Protein AF-A0AA97HDQ8-F1 (afdb_monomer)

Mean predicted aligned error: 8.79 Å

pLDDT: mean 84.75, std 16.37, range [32.62, 97.31]

Structure (mmCIF, N/CA/C/O backbone):
data_AF-A0AA97HDQ8-F1
#
_entry.id   AF-A0AA97HDQ8-F1
#
loop_
_atom_site.group_PDB
_atom_site.id
_atom_site.type_symbol
_atom_site.label_atom_id
_atom_site.label_alt_id
_atom_site.label_comp_id
_atom_site.label_asym_id
_atom_site.label_entity_id
_atom_site.label_seq_id
_atom_site.pdbx_PDB_ins_code
_atom_site.Cartn_x
_atom_site.Cartn_y
_atom_site.Cartn_z
_atom_site.occupancy
_atom_site.B_iso_or_equiv
_atom_site.auth_seq_id
_atom_site.auth_comp_id
_atom_site.auth_asym_id
_atom_site.auth_atom_id
_atom_site.pdbx_PDB_model_num
ATOM 1 N N . MET A 1 1 ? 16.352 -29.884 -67.568 1.00 36.75 1 MET A N 1
ATOM 2 C CA . MET A 1 1 ? 17.242 -30.336 -66.474 1.00 36.75 1 MET A CA 1
ATOM 3 C C . MET A 1 1 ? 17.558 -29.145 -65.574 1.00 36.75 1 MET A C 1
ATOM 5 O O . MET A 1 1 ? 17.982 -28.142 -66.119 1.00 36.75 1 MET A O 1
ATOM 9 N N . LYS A 1 2 ? 17.333 -29.302 -64.253 1.00 39.59 2 LYS A N 1
ATOM 10 C CA . LYS A 1 2 ? 17.830 -28.516 -63.085 1.00 39.59 2 LYS A CA 1
ATOM 11 C C . LYS A 1 2 ? 17.504 -26.999 -63.065 1.00 39.59 2 LYS A C 1
ATOM 13 O O . LYS A 1 2 ? 18.091 -26.245 -63.820 1.00 39.59 2 LYS A O 1
ATOM 18 N N . ARG A 1 3 ? 16.467 -26.519 -62.344 1.00 45.16 3 ARG A N 1
ATOM 19 C CA . ARG A 1 3 ? 16.382 -26.202 -60.879 1.00 45.16 3 ARG A CA 1
ATOM 20 C C . ARG A 1 3 ? 17.594 -25.383 -60.401 1.00 45.16 3 ARG A C 1
ATOM 22 O O . ARG A 1 3 ? 18.706 -25.866 -60.555 1.00 45.16 3 ARG A O 1
ATOM 29 N N . ILE A 1 4 ? 17.435 -24.158 -59.882 1.00 53.00 4 ILE A N 1
ATOM 30 C CA . ILE A 1 4 ? 17.178 -23.796 -58.461 1.00 53.00 4 ILE A CA 1
ATOM 31 C C . ILE A 1 4 ? 16.716 -22.311 -58.458 1.00 53.00 4 ILE A C 1
ATOM 33 O O . ILE A 1 4 ? 17.457 -21.455 -58.918 1.00 53.00 4 ILE A O 1
ATOM 37 N N . PHE A 1 5 ? 15.448 -21.954 -58.220 1.00 47.56 5 PHE A N 1
ATOM 38 C CA . PHE A 1 5 ? 14.826 -21.680 -56.910 1.00 47.56 5 PHE A CA 1
ATOM 39 C C . PHE A 1 5 ? 15.722 -20.907 -55.921 1.00 47.56 5 PHE A C 1
ATOM 41 O O . PHE A 1 5 ? 16.203 -21.461 -54.941 1.00 47.56 5 PHE A O 1
ATOM 48 N N . VAL A 1 6 ? 15.916 -19.607 -56.163 1.00 49.62 6 VAL A N 1
ATOM 49 C CA . VAL A 1 6 ? 16.290 -18.657 -55.104 1.00 49.62 6 VAL A CA 1
ATOM 50 C C . VAL A 1 6 ? 15.018 -17.915 -54.708 1.00 49.62 6 VAL A C 1
ATOM 52 O O . VAL A 1 6 ? 14.785 -16.768 -55.075 1.00 49.62 6 VAL A O 1
ATOM 55 N N . THR A 1 7 ? 14.138 -18.617 -53.992 1.00 51.25 7 THR A N 1
ATOM 56 C CA . THR A 1 7 ? 13.221 -17.958 -53.065 1.00 51.25 7 THR A CA 1
ATOM 57 C C . THR A 1 7 ? 14.116 -17.212 -52.091 1.00 51.25 7 THR A C 1
ATOM 59 O O . THR A 1 7 ? 14.855 -17.835 -51.328 1.00 51.25 7 THR A O 1
ATOM 62 N N . PHE A 1 8 ? 14.077 -15.883 -52.135 1.00 49.25 8 PHE A N 1
ATOM 63 C CA . PHE A 1 8 ? 14.528 -15.050 -51.033 1.00 49.25 8 PHE A CA 1
ATOM 64 C C . PHE A 1 8 ? 13.645 -15.423 -49.837 1.00 49.25 8 PHE A C 1
ATOM 66 O O . PHE A 1 8 ? 12.576 -14.862 -49.613 1.00 49.25 8 PHE A O 1
ATOM 73 N N . ILE A 1 9 ? 14.071 -16.450 -49.101 1.00 50.56 9 ILE A N 1
ATOM 74 C CA . ILE A 1 9 ? 13.677 -16.698 -47.725 1.00 50.56 9 ILE A CA 1
ATOM 75 C C . ILE A 1 9 ? 14.307 -15.536 -46.958 1.00 50.56 9 ILE A C 1
ATOM 77 O O . ILE A 1 9 ? 15.346 -15.657 -46.318 1.00 50.56 9 ILE A O 1
ATOM 81 N N . GLY A 1 10 ? 13.679 -14.366 -47.075 1.00 41.19 10 GLY A N 1
ATOM 82 C CA . GLY A 1 10 ? 13.667 -13.385 -46.013 1.00 41.19 10 GLY A CA 1
ATOM 83 C C . GLY A 1 10 ? 12.909 -14.045 -44.878 1.00 41.19 10 GLY A C 1
ATOM 84 O O . GLY A 1 10 ? 11.715 -13.823 -44.705 1.00 41.19 10 GLY A O 1
ATOM 85 N N . MET A 1 11 ? 13.598 -14.945 -44.172 1.00 42.56 11 MET A N 1
ATOM 86 C CA . MET A 1 11 ? 13.248 -15.311 -42.818 1.00 42.56 11 MET A CA 1
ATOM 87 C C . MET A 1 11 ? 13.023 -13.981 -42.118 1.00 42.56 11 MET A C 1
ATOM 89 O O . MET A 1 11 ? 13.961 -13.219 -41.885 1.00 42.56 11 MET A O 1
ATOM 93 N N . LEU A 1 12 ? 11.753 -13.702 -41.847 1.00 44.50 12 LEU A N 1
ATOM 94 C CA . LEU A 1 12 ? 11.313 -12.905 -40.725 1.00 44.50 12 LEU A CA 1
ATOM 95 C C . LEU A 1 12 ? 11.978 -13.528 -39.495 1.00 44.50 12 LEU A C 1
ATOM 97 O O . LEU A 1 12 ? 11.383 -14.311 -38.761 1.00 44.50 12 LEU A O 1
ATOM 101 N N . LEU A 1 13 ? 13.257 -13.215 -39.295 1.00 44.19 13 LEU A N 1
ATOM 102 C CA . LEU A 1 13 ? 13.854 -13.152 -37.985 1.00 44.19 13 LEU A CA 1
ATOM 103 C C . LEU A 1 13 ? 13.080 -12.024 -37.314 1.00 44.19 13 LEU A C 1
ATOM 105 O O . LEU A 1 13 ? 13.507 -10.873 -37.296 1.00 44.19 13 LEU A O 1
ATOM 109 N N . SER A 1 14 ? 11.884 -12.352 -36.822 1.00 42.69 14 SER A N 1
ATOM 110 C CA . SER A 1 14 ? 11.319 -11.664 -35.682 1.00 42.69 14 SER A CA 1
ATOM 111 C C . SER A 1 14 ? 12.396 -11.780 -34.623 1.00 42.69 14 SER A C 1
ATOM 113 O O . SER A 1 14 ? 12.519 -12.806 -33.953 1.00 42.69 14 SER A O 1
ATOM 115 N N . VAL A 1 15 ? 13.252 -10.761 -34.553 1.00 47.00 15 VAL A N 1
ATOM 116 C CA . VAL A 1 15 ? 14.083 -10.510 -33.394 1.00 47.00 15 VAL A CA 1
ATOM 117 C C . VAL A 1 15 ? 13.061 -10.435 -32.278 1.00 47.00 15 VAL A C 1
ATOM 119 O O . VAL A 1 15 ? 12.308 -9.467 -32.188 1.00 47.00 15 VAL A O 1
ATOM 122 N N . LYS A 1 16 ? 12.921 -11.527 -31.523 1.00 51.59 16 LYS A N 1
ATOM 123 C CA . LYS A 1 16 ? 12.187 -11.514 -30.270 1.00 51.59 16 LYS A CA 1
ATOM 124 C C . LYS A 1 16 ? 12.989 -10.561 -29.410 1.00 51.59 16 LYS A C 1
ATOM 126 O O . LYS A 1 16 ? 13.997 -10.949 -28.828 1.00 51.59 16 LYS A O 1
ATOM 131 N N . VAL A 1 17 ? 12.626 -9.286 -29.468 1.00 55.75 17 VAL A N 1
ATOM 132 C CA . VAL A 1 17 ? 13.125 -8.300 -28.534 1.00 55.75 17 VAL A CA 1
ATOM 133 C C . VAL A 1 17 ? 12.645 -8.826 -27.193 1.00 55.75 17 VAL A C 1
ATOM 135 O O . VAL A 1 17 ? 11.448 -8.926 -26.957 1.00 55.75 17 VAL A O 1
ATOM 138 N N . LEU A 1 18 ? 13.583 -9.348 -26.409 1.00 69.25 18 LEU A N 1
ATOM 139 C CA . LEU A 1 18 ? 13.283 -9.859 -25.087 1.00 69.25 18 LEU A CA 1
ATOM 140 C C . LEU A 1 18 ? 12.862 -8.658 -24.245 1.00 69.25 18 LEU A C 1
ATOM 142 O O . LEU A 1 18 ? 13.599 -7.673 -24.176 1.00 69.25 18 LEU A O 1
ATOM 146 N N . ALA A 1 19 ? 11.661 -8.743 -23.682 1.00 82.31 19 ALA A N 1
ATOM 147 C CA . ALA A 1 19 ? 11.215 -7.853 -22.627 1.00 82.31 19 ALA A CA 1
ATOM 148 C C . ALA A 1 19 ? 12.259 -7.841 -21.505 1.00 82.31 19 ALA A C 1
ATOM 150 O O . ALA A 1 19 ? 12.796 -8.890 -21.140 1.00 82.31 19 ALA A O 1
ATOM 151 N N . SER A 1 20 ? 12.550 -6.670 -20.960 1.00 90.38 20 SER A N 1
ATOM 152 C CA . SER A 1 20 ? 13.391 -6.535 -19.774 1.00 90.38 20 SER A CA 1
ATOM 153 C C . SER A 1 20 ? 12.528 -6.560 -18.516 1.00 90.38 20 SER A C 1
ATOM 155 O O . SER A 1 20 ? 11.385 -6.100 -18.528 1.00 90.38 20 SER A O 1
ATOM 157 N N . VAL A 1 21 ? 13.075 -7.075 -17.414 1.00 94.50 21 VAL A N 1
ATOM 158 C CA . VAL A 1 21 ? 12.431 -7.002 -16.097 1.00 94.50 21 VAL A CA 1
ATOM 159 C C . VAL A 1 21 ? 13.254 -6.072 -15.212 1.00 94.50 21 VAL A C 1
ATOM 161 O O . VAL A 1 21 ? 14.385 -6.388 -14.855 1.00 94.50 21 VAL A O 1
ATOM 164 N N . TYR A 1 22 ? 12.692 -4.928 -14.838 1.00 95.12 22 TYR A N 1
ATOM 165 C CA . TYR A 1 22 ? 13.337 -3.946 -13.969 1.00 95.12 22 TYR A CA 1
ATOM 166 C C . TYR A 1 22 ? 12.751 -4.037 -12.563 1.00 95.12 22 TYR A C 1
ATOM 168 O O . TYR A 1 22 ? 11.551 -3.850 -12.385 1.00 95.12 22 TYR A O 1
ATOM 176 N N . VAL A 1 23 ? 13.584 -4.294 -11.556 1.00 96.31 23 VAL A N 1
ATOM 177 C CA . VAL A 1 23 ? 13.197 -4.257 -10.140 1.00 96.31 23 VAL A CA 1
ATOM 178 C C . VAL A 1 23 ?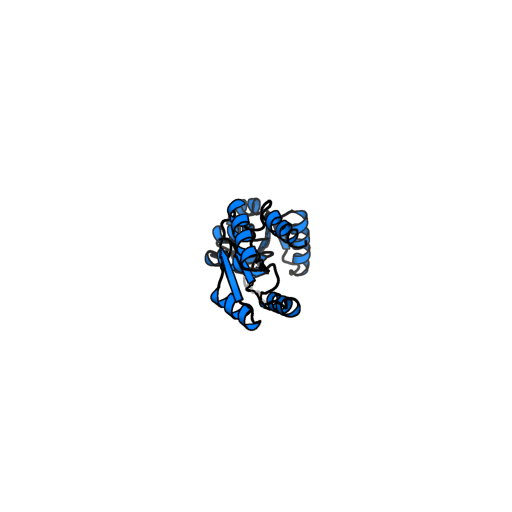 13.557 -2.886 -9.575 1.00 96.31 23 VAL A C 1
ATOM 180 O O . VAL A 1 23 ? 14.702 -2.625 -9.212 1.00 96.31 23 VAL A O 1
ATOM 183 N N . ILE A 1 24 ? 12.575 -1.991 -9.542 1.00 96.06 24 ILE A N 1
ATOM 184 C CA . ILE A 1 24 ? 12.730 -0.568 -9.238 1.00 96.06 24 ILE A CA 1
ATOM 185 C C . ILE A 1 24 ? 12.530 -0.330 -7.747 1.00 96.06 24 ILE A C 1
ATOM 187 O O . ILE A 1 24 ? 11.493 -0.695 -7.185 1.00 96.06 24 ILE A O 1
ATOM 191 N N . HIS A 1 25 ? 13.512 0.293 -7.102 1.00 94.19 25 HIS A N 1
ATOM 192 C CA . HIS A 1 25 ? 13.488 0.479 -5.657 1.00 94.19 25 HIS A CA 1
ATOM 193 C C . HIS A 1 25 ? 14.217 1.733 -5.175 1.00 94.19 25 HIS A C 1
ATOM 195 O O . HIS A 1 25 ? 15.207 2.178 -5.757 1.00 94.19 25 HIS A O 1
ATOM 201 N N . ASP A 1 26 ? 13.813 2.185 -3.988 1.00 89.06 26 ASP A N 1
ATOM 202 C CA . ASP A 1 26 ? 14.581 3.113 -3.147 1.00 89.06 26 ASP A CA 1
ATOM 203 C C . ASP A 1 26 ? 15.054 2.468 -1.825 1.00 89.06 26 ASP A C 1
ATOM 205 O O . ASP A 1 26 ? 15.755 3.087 -1.024 1.00 89.06 26 ASP A O 1
ATOM 209 N N . ALA A 1 27 ? 14.748 1.180 -1.623 1.00 85.31 27 ALA A N 1
ATOM 210 C CA . ALA A 1 27 ? 15.130 0.389 -0.450 1.00 85.31 27 ALA A CA 1
ATOM 211 C C . ALA A 1 27 ? 16.631 0.028 -0.399 1.00 85.31 27 ALA A C 1
ATOM 213 O O . ALA A 1 27 ? 17.401 0.329 -1.312 1.00 85.31 27 ALA A O 1
ATOM 214 N N . GLU A 1 28 ? 17.073 -0.632 0.674 1.00 86.81 28 GLU A N 1
ATOM 215 C CA . GLU A 1 28 ? 18.460 -1.085 0.823 1.00 86.81 28 GLU A CA 1
ATOM 216 C C . GLU A 1 28 ? 18.872 -2.058 -0.297 1.00 86.81 28 GLU A C 1
ATOM 218 O O . GLU A 1 28 ? 18.160 -3.009 -0.615 1.00 86.81 28 GLU A O 1
ATOM 223 N N . GLU A 1 29 ? 20.048 -1.822 -0.885 1.00 87.19 29 GLU A N 1
ATOM 224 C CA . GLU A 1 29 ? 20.545 -2.549 -2.061 1.00 87.19 29 GLU A CA 1
ATOM 225 C C . GLU A 1 29 ? 20.646 -4.062 -1.826 1.00 87.19 29 GLU A C 1
ATOM 227 O O . GLU A 1 29 ? 20.274 -4.867 -2.677 1.00 87.19 29 GLU A O 1
ATOM 232 N N . SER A 1 30 ? 21.133 -4.448 -0.646 1.00 88.88 30 SER A N 1
ATOM 233 C CA . SER A 1 30 ? 21.317 -5.840 -0.229 1.00 88.88 30 SER A CA 1
ATOM 234 C C . SER A 1 30 ? 19.999 -6.627 -0.269 1.00 88.88 30 SER A C 1
ATOM 236 O O . SER A 1 30 ? 19.940 -7.732 -0.813 1.00 88.88 30 SER A O 1
ATOM 238 N N . SER A 1 31 ? 18.929 -6.025 0.252 1.00 87.50 31 SER A N 1
ATOM 239 C CA . SER A 1 31 ? 17.595 -6.620 0.331 1.00 87.50 31 SER A CA 1
ATOM 240 C C . SER A 1 31 ? 16.991 -6.807 -1.056 1.00 87.50 31 SER A C 1
ATOM 242 O O . SER A 1 31 ? 16.474 -7.879 -1.374 1.00 87.50 31 SER A O 1
ATOM 244 N N . VAL A 1 32 ? 17.111 -5.793 -1.916 1.00 91.38 32 VAL A N 1
ATOM 245 C CA . VAL A 1 32 ? 16.528 -5.846 -3.262 1.00 91.38 32 VAL A CA 1
ATOM 246 C C . VAL A 1 32 ? 17.298 -6.790 -4.177 1.00 91.38 32 VAL A C 1
ATOM 248 O O . VAL A 1 32 ? 16.679 -7.506 -4.960 1.00 91.38 32 VAL A O 1
ATOM 251 N N . ARG A 1 33 ? 18.622 -6.896 -4.040 1.00 91.50 33 ARG A N 1
ATOM 252 C CA . ARG A 1 33 ? 19.407 -7.909 -4.765 1.00 91.50 33 ARG A CA 1
ATOM 253 C C . ARG A 1 33 ? 19.002 -9.330 -4.396 1.00 91.50 33 ARG A C 1
ATOM 255 O O . ARG A 1 33 ? 18.845 -10.155 -5.289 1.00 91.50 33 ARG A O 1
ATOM 262 N N . SER A 1 34 ? 18.796 -9.606 -3.108 1.00 91.44 34 SER A N 1
ATOM 263 C CA . SER A 1 34 ? 18.315 -10.915 -2.646 1.00 91.44 34 SER A CA 1
ATOM 264 C C . SER A 1 34 ? 16.937 -11.243 -3.228 1.00 91.44 34 SER A C 1
ATOM 266 O O . SER A 1 34 ? 16.742 -12.313 -3.804 1.00 91.44 34 SER A O 1
ATOM 268 N N . LEU A 1 35 ? 16.004 -10.289 -3.168 1.00 90.88 35 LEU A N 1
ATOM 269 C CA . LEU A 1 35 ? 14.682 -10.425 -3.780 1.00 90.88 35 LEU A CA 1
ATOM 270 C C . LEU A 1 35 ? 14.775 -10.669 -5.291 1.00 90.88 35 LEU A C 1
ATOM 272 O O . LEU A 1 35 ? 14.129 -11.571 -5.811 1.00 90.88 35 LEU A O 1
ATOM 276 N N . THR A 1 36 ? 15.594 -9.889 -5.992 1.00 93.44 36 THR A N 1
ATOM 277 C CA . THR A 1 36 ? 15.763 -9.993 -7.447 1.00 93.44 36 THR A CA 1
ATOM 278 C C . THR A 1 36 ? 16.358 -11.341 -7.841 1.00 93.44 36 THR A C 1
ATOM 280 O O . THR A 1 36 ? 15.929 -11.946 -8.823 1.00 93.44 36 THR A O 1
ATOM 283 N N . PHE A 1 37 ? 17.297 -11.858 -7.046 1.00 92.25 37 PHE A N 1
ATOM 284 C CA . PHE A 1 37 ? 17.850 -13.196 -7.228 1.00 92.25 37 PHE A CA 1
ATOM 285 C C . PHE A 1 37 ? 16.770 -14.276 -7.080 1.00 92.25 37 PHE A C 1
ATOM 287 O O . PHE A 1 37 ? 16.659 -15.153 -7.934 1.00 92.25 37 PHE A O 1
ATOM 294 N N . GLN A 1 38 ? 15.930 -14.185 -6.044 1.00 92.25 38 GLN A N 1
ATOM 295 C CA . GLN A 1 38 ? 14.818 -15.121 -5.850 1.00 92.25 38 GLN A CA 1
ATOM 296 C C . GLN A 1 38 ? 13.785 -15.026 -6.976 1.00 92.25 38 GLN A C 1
ATOM 298 O O . GLN A 1 38 ? 13.357 -16.052 -7.493 1.00 92.25 38 GLN A O 1
ATOM 303 N N . LEU A 1 39 ? 13.427 -13.811 -7.398 1.00 91.06 39 LEU A N 1
ATOM 304 C CA . LEU A 1 39 ? 12.525 -13.581 -8.525 1.00 91.06 39 LEU A CA 1
ATOM 305 C C . LEU A 1 39 ? 13.069 -14.216 -9.809 1.00 91.06 39 LEU A C 1
ATOM 307 O O . LEU A 1 39 ? 12.333 -14.896 -10.518 1.00 91.06 39 LEU A O 1
ATOM 311 N N . SER A 1 40 ? 14.366 -14.048 -10.074 1.00 92.06 40 SER A N 1
ATOM 312 C CA . SER A 1 40 ? 15.030 -14.591 -11.265 1.00 92.06 40 SER A CA 1
ATOM 313 C C . SER A 1 40 ? 14.944 -16.115 -11.350 1.00 92.06 40 SER A C 1
ATOM 315 O O . SER A 1 40 ? 14.890 -16.650 -12.451 1.00 92.06 40 SER A O 1
ATOM 317 N N . ALA A 1 41 ? 14.863 -16.822 -10.218 1.00 91.19 41 ALA A N 1
ATOM 318 C CA . ALA A 1 41 ? 14.691 -18.276 -10.205 1.00 91.19 41 ALA A CA 1
ATOM 319 C C . ALA A 1 41 ? 13.330 -18.736 -10.764 1.00 91.19 41 ALA A C 1
ATOM 321 O O . ALA A 1 41 ? 13.198 -19.885 -11.183 1.00 91.19 41 ALA A O 1
ATOM 322 N N . PHE A 1 42 ? 12.328 -17.852 -10.783 1.00 90.31 42 PHE A N 1
ATOM 323 C CA . PHE A 1 42 ? 11.003 -18.114 -11.351 1.00 90.31 42 PHE A CA 1
ATOM 324 C C . PHE A 1 42 ? 10.849 -17.596 -12.784 1.00 90.31 42 PHE A C 1
ATOM 326 O O . PHE A 1 42 ? 9.827 -17.855 -13.423 1.00 90.31 42 PHE A O 1
ATOM 333 N N . LEU A 1 43 ? 11.841 -16.866 -13.300 1.00 89.69 43 LEU A N 1
ATOM 334 C CA . LEU A 1 43 ? 11.816 -16.349 -14.660 1.00 89.69 43 LEU A CA 1
ATOM 335 C C . LEU A 1 43 ? 12.395 -17.375 -15.647 1.00 89.69 43 LEU A C 1
ATOM 337 O O . LEU A 1 43 ? 13.314 -18.127 -15.312 1.00 89.69 43 LEU A O 1
ATOM 341 N N . PRO A 1 44 ? 11.893 -17.409 -16.895 1.00 89.12 44 PRO A N 1
ATOM 342 C CA . PRO A 1 44 ? 12.557 -18.117 -17.980 1.00 89.12 44 PRO A CA 1
ATOM 343 C C . PRO A 1 44 ? 14.019 -17.684 -18.091 1.00 89.12 44 PRO A C 1
ATOM 345 O O . PRO A 1 44 ? 14.312 -16.498 -18.000 1.00 89.12 44 PRO A O 1
ATOM 348 N N . SER A 1 45 ? 14.925 -18.611 -18.405 1.00 84.50 45 SER A N 1
ATOM 349 C CA . SER A 1 45 ? 16.367 -18.330 -18.512 1.00 84.50 45 SER A CA 1
ATOM 350 C C . SER A 1 45 ? 16.740 -17.262 -19.551 1.00 84.50 45 SER A C 1
ATOM 352 O O . SER A 1 45 ? 17.870 -16.785 -19.570 1.00 84.50 45 SER A O 1
ATOM 354 N N . SER A 1 46 ? 15.817 -16.919 -20.453 1.00 83.75 46 SER A N 1
ATOM 355 C CA . SER A 1 46 ? 15.977 -15.843 -21.431 1.00 83.75 46 SER A CA 1
ATOM 356 C C . SER A 1 46 ? 15.684 -14.449 -20.866 1.00 83.75 46 SER A C 1
ATOM 358 O O . SER A 1 46 ? 16.062 -13.468 -21.496 1.00 83.75 46 SER A O 1
ATOM 360 N N . LEU A 1 47 ? 14.995 -14.354 -19.727 1.00 87.00 47 LEU A N 1
ATOM 361 C CA . LEU A 1 47 ? 14.654 -13.109 -19.045 1.00 87.00 47 LEU A CA 1
ATOM 362 C C . LEU A 1 47 ? 15.563 -12.933 -17.831 1.00 87.00 47 LEU A C 1
ATOM 364 O O . LEU A 1 47 ? 15.750 -13.856 -17.042 1.00 87.00 47 LEU A O 1
ATOM 368 N N . GLN A 1 48 ? 16.111 -11.733 -17.675 1.00 86.12 48 GLN A N 1
ATOM 369 C CA . GLN A 1 48 ? 16.873 -11.355 -16.491 1.00 86.12 48 GLN A CA 1
ATOM 370 C C . GLN A 1 48 ? 16.156 -10.212 -15.785 1.00 86.12 48 GLN A C 1
ATOM 372 O O . GLN A 1 48 ? 15.643 -9.301 -16.437 1.00 86.12 48 GLN A O 1
ATOM 377 N N . ALA A 1 49 ? 16.106 -10.296 -14.457 1.00 92.94 49 ALA A N 1
ATOM 378 C CA . ALA A 1 49 ? 15.626 -9.215 -13.617 1.00 92.94 49 ALA A CA 1
ATOM 379 C C . ALA A 1 49 ? 16.809 -8.368 -13.147 1.00 92.94 49 ALA A C 1
ATOM 381 O O . ALA A 1 49 ? 17.759 -8.882 -12.554 1.00 92.94 49 ALA A O 1
ATOM 382 N N . GLU A 1 50 ? 16.739 -7.069 -13.402 1.00 92.25 50 GLU A N 1
ATOM 383 C CA . GLU A 1 50 ? 17.783 -6.112 -13.059 1.00 92.25 50 GLU A CA 1
ATOM 384 C C . GLU A 1 50 ? 17.306 -5.212 -11.915 1.00 92.25 50 GLU A C 1
ATOM 386 O O . GLU A 1 50 ? 16.307 -4.509 -12.078 1.00 92.25 50 GLU A O 1
ATOM 391 N N . PRO A 1 51 ? 17.986 -5.198 -10.754 1.00 94.62 51 PRO A N 1
ATOM 392 C CA . PRO A 1 51 ? 17.677 -4.238 -9.708 1.00 94.62 51 PRO A CA 1
ATOM 393 C C . PRO A 1 51 ? 18.181 -2.854 -10.123 1.00 94.62 51 PRO A C 1
ATOM 395 O O . PRO A 1 51 ? 19.360 -2.680 -10.440 1.00 94.62 51 PRO A O 1
ATOM 398 N N . VAL A 1 52 ? 17.292 -1.862 -10.117 1.00 93.75 52 VAL A N 1
ATOM 399 C CA . VAL A 1 52 ? 17.599 -0.490 -10.527 1.00 93.75 52 VAL A CA 1
ATOM 400 C C . VAL A 1 52 ? 17.064 0.492 -9.491 1.00 93.75 52 VAL A C 1
ATOM 402 O O . VAL A 1 52 ? 15.897 0.461 -9.105 1.00 93.75 52 VAL A O 1
ATOM 405 N N . ARG A 1 53 ? 17.922 1.417 -9.057 1.00 93.00 53 ARG A N 1
ATOM 406 C CA . ARG A 1 53 ? 17.506 2.550 -8.223 1.00 93.00 53 ARG A CA 1
ATOM 407 C C . ARG A 1 53 ? 16.532 3.432 -8.987 1.00 93.00 53 ARG A C 1
ATOM 409 O O . ARG A 1 53 ? 16.823 3.761 -10.137 1.00 93.00 53 ARG A O 1
ATOM 416 N N . SER A 1 54 ? 15.459 3.899 -8.34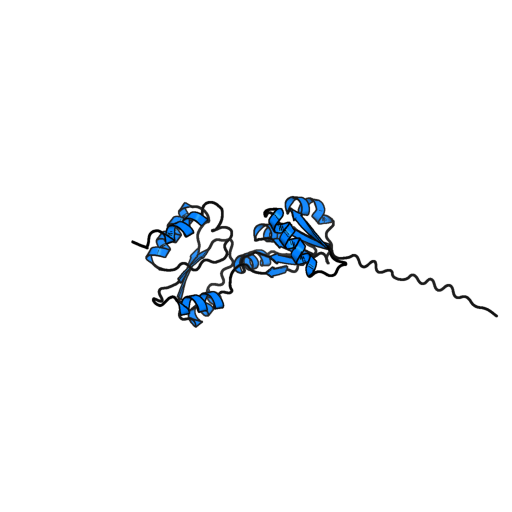9 1.00 90.81 54 SER A N 1
ATOM 417 C CA . SER A 1 54 ? 14.474 4.780 -8.998 1.00 90.81 54 SER A CA 1
ATOM 418 C C . SER A 1 54 ? 15.152 5.962 -9.704 1.00 90.81 54 SER A C 1
ATOM 420 O O . SER A 1 54 ? 14.916 6.207 -10.883 1.00 90.81 54 SER A O 1
ATOM 422 N N . SER A 1 55 ? 16.105 6.625 -9.039 1.00 89.56 55 SER A N 1
ATOM 423 C CA . SER A 1 55 ? 16.868 7.743 -9.615 1.00 89.56 55 SER A CA 1
ATOM 424 C C . SER A 1 55 ? 17.640 7.394 -10.895 1.00 89.56 55 SER A C 1
ATOM 426 O O . SER A 1 55 ? 17.691 8.210 -11.814 1.00 89.56 55 SER A O 1
ATOM 428 N N . ALA A 1 56 ? 18.222 6.196 -10.979 1.00 89.44 56 ALA A N 1
ATOM 429 C CA . ALA A 1 56 ? 18.942 5.724 -12.161 1.00 89.44 56 ALA A CA 1
ATOM 430 C C . ALA A 1 56 ? 17.983 5.262 -13.268 1.00 89.44 56 ALA A C 1
ATOM 432 O O . ALA A 1 56 ? 18.253 5.476 -14.449 1.00 89.44 56 ALA A O 1
ATOM 433 N N . PHE A 1 57 ? 16.844 4.673 -12.895 1.00 91.56 57 PHE A N 1
ATOM 434 C CA . PHE A 1 57 ? 15.811 4.254 -13.838 1.00 91.56 57 PHE A CA 1
ATOM 435 C C . PHE A 1 57 ? 15.276 5.447 -14.641 1.00 91.56 57 PHE A C 1
ATOM 437 O O . PHE A 1 57 ? 15.217 5.393 -15.870 1.00 91.56 57 PHE A O 1
ATOM 444 N N . TYR A 1 58 ? 14.980 6.570 -13.976 1.00 87.19 58 TYR A N 1
ATOM 445 C CA . TYR A 1 58 ? 14.435 7.757 -14.647 1.00 87.19 58 TYR A CA 1
ATOM 446 C C . TYR A 1 58 ? 15.379 8.399 -15.660 1.00 87.19 58 TYR A C 1
ATOM 448 O O . TYR A 1 58 ? 14.913 8.992 -16.630 1.00 87.19 58 TYR A O 1
ATOM 456 N N . GLN A 1 59 ? 16.693 8.246 -15.493 1.00 87.12 59 GLN A N 1
ATOM 457 C CA . GLN A 1 59 ? 17.658 8.738 -16.480 1.00 87.12 59 GLN A CA 1
ATOM 458 C C . GLN A 1 59 ? 17.547 7.997 -17.821 1.00 87.12 59 GLN A C 1
ATOM 460 O O . GLN A 1 59 ? 17.899 8.560 -18.854 1.00 87.12 59 GLN A O 1
ATOM 465 N N . ASN A 1 60 ? 17.015 6.769 -17.817 1.00 85.50 60 ASN A N 1
ATOM 466 C CA . ASN A 1 60 ? 16.946 5.885 -18.983 1.00 85.50 60 ASN A CA 1
ATOM 467 C C . ASN A 1 60 ? 15.509 5.519 -19.395 1.00 85.50 60 ASN A C 1
ATOM 469 O O . ASN A 1 60 ? 15.310 4.626 -20.218 1.00 85.50 60 ASN A O 1
ATOM 473 N N . ILE A 1 61 ? 14.499 6.220 -18.872 1.00 86.69 61 ILE A N 1
ATOM 474 C CA . ILE A 1 61 ? 13.074 5.917 -19.093 1.00 86.69 61 ILE A CA 1
ATOM 475 C C . ILE A 1 61 ? 12.664 5.894 -20.576 1.00 86.69 61 ILE A C 1
ATOM 477 O O . ILE A 1 61 ? 11.738 5.188 -20.967 1.00 86.69 61 ILE A O 1
ATOM 481 N N . THR A 1 62 ? 13.366 6.641 -21.433 1.00 85.44 62 THR A N 1
ATOM 482 C CA . THR A 1 62 ? 13.089 6.706 -22.877 1.00 85.44 62 THR A CA 1
ATOM 483 C C . THR A 1 62 ? 13.408 5.403 -23.611 1.00 85.44 62 THR A C 1
ATOM 485 O O . THR A 1 62 ? 12.851 5.170 -24.686 1.00 85.44 62 THR A O 1
ATOM 488 N N . ALA A 1 63 ? 14.257 4.547 -23.035 1.00 86.00 63 ALA A N 1
ATOM 489 C CA . ALA A 1 63 ? 14.612 3.242 -23.588 1.00 86.00 63 ALA A CA 1
ATOM 490 C C . ALA A 1 63 ? 13.536 2.167 -23.350 1.00 86.00 63 ALA A C 1
ATOM 492 O O . ALA A 1 63 ? 13.636 1.076 -23.916 1.00 86.00 63 ALA A O 1
ATOM 493 N N . LEU A 1 64 ? 12.512 2.475 -22.546 1.00 91.19 64 LEU A N 1
ATOM 494 C CA . LEU A 1 64 ? 11.477 1.529 -22.156 1.00 91.19 64 LEU A CA 1
ATOM 495 C C . LEU A 1 64 ? 10.562 1.143 -23.329 1.00 91.19 64 LEU A C 1
ATOM 497 O O . LEU A 1 64 ? 10.148 1.982 -24.145 1.00 91.19 64 LEU A O 1
ATOM 501 N N . LYS A 1 65 ? 10.214 -0.139 -23.387 1.00 91.88 65 LYS A N 1
ATOM 502 C CA . LYS A 1 65 ? 9.315 -0.747 -24.372 1.00 91.88 65 LYS A CA 1
ATOM 503 C C . LYS A 1 65 ? 7.981 -1.127 -23.734 1.00 91.88 65 LYS A C 1
ATOM 505 O O . LYS A 1 65 ? 7.826 -1.140 -22.520 1.00 91.88 65 LYS A O 1
ATOM 510 N N . ASN A 1 66 ? 6.987 -1.414 -24.574 1.00 91.56 66 ASN A N 1
ATOM 511 C CA . ASN A 1 66 ? 5.626 -1.713 -24.113 1.00 91.56 66 ASN A CA 1
ATOM 512 C C . ASN A 1 66 ? 5.508 -3.062 -23.392 1.00 91.56 66 ASN A C 1
ATOM 514 O O . ASN A 1 66 ? 4.575 -3.256 -22.623 1.00 91.56 66 ASN A O 1
ATOM 518 N N . ASP A 1 67 ? 6.419 -3.983 -23.676 1.00 91.12 67 ASP A N 1
ATOM 519 C CA . ASP A 1 67 ? 6.474 -5.337 -23.138 1.00 91.12 67 ASP A CA 1
ATOM 520 C C . ASP A 1 67 ? 7.412 -5.476 -21.931 1.00 91.12 67 ASP A C 1
ATOM 522 O O . ASP A 1 67 ? 7.420 -6.532 -21.302 1.00 91.12 67 ASP A O 1
ATOM 526 N N . ASP A 1 68 ? 8.155 -4.423 -21.578 1.00 93.56 68 ASP A N 1
ATOM 527 C CA . ASP A 1 68 ? 9.011 -4.420 -20.393 1.00 93.56 68 ASP A CA 1
ATOM 528 C C . ASP A 1 68 ? 8.174 -4.501 -19.107 1.00 93.56 68 ASP A C 1
ATOM 530 O O . ASP A 1 68 ? 7.108 -3.888 -18.979 1.00 93.56 68 ASP A O 1
ATOM 534 N N . ILE A 1 69 ? 8.681 -5.251 -18.129 1.00 94.69 69 ILE A N 1
ATOM 535 C CA . ILE A 1 69 ? 8.038 -5.463 -16.832 1.00 94.69 69 ILE A CA 1
ATOM 536 C C . ILE A 1 69 ? 8.761 -4.629 -15.780 1.00 94.69 69 ILE A C 1
ATOM 538 O O . ILE A 1 69 ? 9.973 -4.735 -15.601 1.00 94.69 69 ILE A O 1
ATOM 542 N N . LEU A 1 70 ? 8.000 -3.828 -15.046 1.00 96.38 70 LEU A N 1
ATOM 543 C CA . LEU A 1 70 ? 8.472 -2.961 -13.978 1.00 96.38 70 LEU A CA 1
ATOM 544 C C . LEU A 1 70 ? 7.976 -3.498 -12.637 1.00 96.38 70 LEU A C 1
ATOM 546 O O . LEU A 1 70 ? 6.807 -3.353 -12.288 1.00 96.38 70 LEU A O 1
ATOM 550 N N . VAL A 1 71 ? 8.857 -4.117 -11.865 1.00 96.75 71 VAL A N 1
ATOM 551 C CA . VAL A 1 71 ? 8.564 -4.583 -10.509 1.00 96.75 71 VAL A CA 1
ATOM 552 C C . VAL A 1 71 ? 8.952 -3.484 -9.529 1.00 96.75 71 VAL A C 1
ATOM 554 O O . VAL A 1 71 ? 10.136 -3.243 -9.319 1.00 96.75 71 VAL A O 1
ATOM 557 N N . THR A 1 72 ? 7.988 -2.801 -8.920 1.00 96.94 72 THR A N 1
ATOM 558 C CA . THR A 1 72 ? 8.272 -1.697 -7.988 1.00 96.94 72 THR A CA 1
ATOM 559 C C . THR A 1 72 ? 8.257 -2.179 -6.542 1.00 96.94 72 THR A C 1
ATOM 561 O O . THR A 1 72 ? 7.354 -2.920 -6.143 1.00 96.94 72 THR A O 1
ATOM 564 N N . ILE A 1 73 ? 9.227 -1.742 -5.737 1.00 95.38 73 ILE A N 1
ATOM 565 C CA . ILE A 1 73 ? 9.339 -2.108 -4.319 1.00 95.38 73 ILE A CA 1
ATOM 566 C C . ILE A 1 73 ? 8.821 -0.968 -3.434 1.00 95.38 73 ILE A C 1
ATOM 568 O O . ILE A 1 73 ? 9.488 0.051 -3.262 1.00 95.38 73 ILE A O 1
ATOM 572 N N . GLY A 1 74 ? 7.656 -1.174 -2.824 1.00 92.94 74 GLY A N 1
ATOM 573 C CA . GLY A 1 74 ? 7.018 -0.230 -1.910 1.00 92.94 74 GLY A CA 1
ATOM 574 C C . GLY A 1 74 ? 6.229 0.886 -2.601 1.00 92.94 74 GLY A C 1
ATOM 575 O O . GLY A 1 74 ? 6.233 1.038 -3.826 1.00 92.94 74 GLY A O 1
ATOM 576 N N . ARG A 1 75 ? 5.534 1.679 -1.775 1.00 93.56 75 ARG A N 1
ATOM 577 C CA . ARG A 1 75 ? 4.634 2.756 -2.211 1.00 93.56 75 ARG A CA 1
ATOM 578 C C . ARG A 1 75 ? 5.326 3.811 -3.068 1.00 93.56 75 ARG A C 1
ATOM 580 O O . ARG A 1 75 ? 4.790 4.196 -4.102 1.00 93.56 75 ARG A O 1
ATOM 587 N N . ASP A 1 76 ? 6.487 4.291 -2.637 1.00 92.88 76 ASP A N 1
ATOM 588 C CA . ASP A 1 76 ? 7.114 5.461 -3.257 1.00 92.88 76 ASP A CA 1
ATOM 589 C C . ASP A 1 76 ? 7.613 5.147 -4.672 1.00 92.88 76 ASP A C 1
ATOM 591 O O . ASP A 1 76 ? 7.312 5.893 -5.604 1.00 92.88 76 ASP A O 1
ATOM 595 N N . SER A 1 77 ? 8.274 4.000 -4.869 1.00 94.75 77 SER A N 1
ATOM 596 C CA . SER A 1 77 ? 8.695 3.560 -6.202 1.00 94.75 77 SER A CA 1
ATOM 597 C C . SER A 1 77 ? 7.491 3.296 -7.118 1.00 94.75 77 SER A C 1
ATOM 599 O O . SER A 1 77 ? 7.531 3.673 -8.285 1.00 94.75 77 SER A O 1
ATOM 601 N N . TYR A 1 78 ? 6.392 2.727 -6.603 1.00 96.12 78 TYR A N 1
ATOM 602 C CA . TYR A 1 78 ? 5.157 2.548 -7.383 1.00 96.12 78 TYR A CA 1
ATOM 603 C C . TYR A 1 78 ? 4.531 3.887 -7.804 1.00 96.12 78 TYR A C 1
ATOM 605 O O . TYR A 1 78 ? 4.226 4.089 -8.979 1.00 96.12 78 TYR A O 1
ATOM 613 N N . SER A 1 79 ? 4.397 4.820 -6.858 1.00 95.00 79 SER A N 1
ATOM 614 C CA . SER A 1 79 ? 3.838 6.159 -7.081 1.00 95.00 79 SER A CA 1
ATOM 615 C C . SER A 1 79 ? 4.593 6.930 -8.159 1.00 95.00 79 SER A C 1
ATOM 617 O O . SER A 1 79 ? 3.992 7.471 -9.087 1.00 95.00 79 SER A O 1
ATOM 619 N N . GLN A 1 80 ? 5.924 6.934 -8.083 1.00 93.50 80 GLN A N 1
ATOM 620 C CA . GLN A 1 80 ? 6.747 7.630 -9.068 1.00 93.50 80 GLN A CA 1
ATOM 621 C C . GLN A 1 80 ? 6.633 6.997 -10.465 1.00 93.50 80 GLN A C 1
ATOM 623 O O . GLN A 1 80 ? 6.601 7.710 -11.468 1.00 93.50 80 GLN A O 1
ATOM 628 N N . ILE A 1 81 ? 6.537 5.667 -10.547 1.00 95.19 81 ILE A N 1
ATOM 629 C CA . ILE A 1 81 ? 6.396 4.985 -11.834 1.00 95.19 81 ILE A CA 1
ATOM 630 C C . ILE A 1 81 ? 5.046 5.295 -12.470 1.00 95.19 81 ILE A C 1
ATOM 632 O O . ILE A 1 81 ? 5.014 5.672 -13.640 1.00 95.19 81 ILE A O 1
ATOM 636 N N . CYS A 1 82 ? 3.953 5.226 -11.708 1.00 95.06 82 CYS A N 1
ATOM 637 C CA . CYS A 1 82 ? 2.627 5.556 -12.227 1.00 95.06 82 CYS A CA 1
ATOM 638 C C . CYS A 1 82 ? 2.502 7.014 -12.687 1.00 95.06 82 CYS A C 1
ATOM 640 O O . CYS A 1 82 ? 1.766 7.275 -13.634 1.00 95.06 82 CYS A O 1
ATOM 642 N N . SER A 1 83 ? 3.240 7.950 -12.079 1.00 92.88 83 SER A N 1
ATOM 643 C CA . SER A 1 83 ? 3.210 9.364 -12.477 1.00 92.88 83 SER A CA 1
ATOM 644 C C . SER A 1 83 ? 4.111 9.709 -13.667 1.00 92.88 83 SER A C 1
ATOM 646 O O . SER A 1 83 ? 3.913 10.750 -14.293 1.00 92.88 83 SER A O 1
ATOM 648 N N . THR A 1 84 ? 5.095 8.865 -13.994 1.00 91.12 84 THR A N 1
ATOM 649 C CA . THR A 1 84 ? 6.155 9.220 -14.958 1.00 91.12 84 THR A CA 1
ATOM 650 C C . THR A 1 84 ? 6.188 8.318 -16.191 1.00 91.12 84 THR A C 1
ATOM 652 O O . THR A 1 84 ? 6.558 8.760 -17.280 1.00 91.12 84 THR A O 1
ATOM 655 N N . VAL A 1 85 ? 5.836 7.041 -16.046 1.00 93.56 85 VAL A N 1
ATOM 656 C CA . VAL A 1 85 ? 6.008 6.035 -17.097 1.00 93.56 85 VAL A CA 1
ATOM 657 C C . VAL A 1 85 ? 4.728 5.863 -17.918 1.00 93.56 85 VAL A C 1
ATOM 659 O O . VAL A 1 85 ? 3.632 5.757 -17.382 1.00 93.56 85 VAL A O 1
ATOM 662 N N . SER A 1 86 ? 4.885 5.771 -19.242 1.00 92.75 86 SER A N 1
ATOM 663 C CA . SER A 1 86 ? 3.788 5.561 -20.202 1.00 92.75 86 SER A CA 1
ATOM 664 C C . SER A 1 86 ? 3.884 4.259 -21.008 1.00 92.75 86 SER A C 1
ATOM 666 O O . SER A 1 86 ? 3.057 4.019 -21.886 1.00 92.75 86 SER A O 1
ATOM 668 N N . LYS A 1 87 ? 4.890 3.418 -20.741 1.00 94.50 87 LYS A N 1
ATOM 669 C CA . LYS A 1 87 ? 5.118 2.135 -21.425 1.00 94.50 87 LYS A CA 1
ATOM 670 C C . LYS A 1 87 ? 5.422 1.022 -20.424 1.00 94.50 87 LYS A C 1
ATOM 672 O O . LYS A 1 87 ? 5.859 1.296 -19.314 1.00 94.50 87 LYS A O 1
ATOM 677 N N . GLY A 1 88 ? 5.233 -0.222 -20.844 1.00 93.81 88 GLY A N 1
ATOM 678 C CA . GLY A 1 88 ? 5.498 -1.398 -20.021 1.00 93.81 88 GLY A CA 1
ATOM 679 C C . GLY A 1 88 ? 4.301 -1.801 -19.165 1.00 93.81 88 GLY A C 1
ATOM 680 O O . GLY A 1 88 ? 3.194 -1.279 -19.314 1.00 93.81 88 GLY A O 1
ATOM 681 N N . ILE A 1 89 ? 4.538 -2.753 -18.269 1.00 95.56 89 ILE A N 1
ATOM 682 C CA . ILE A 1 89 ? 3.562 -3.285 -17.313 1.00 95.56 89 ILE A CA 1
ATOM 683 C C . ILE A 1 89 ? 4.160 -3.180 -15.917 1.00 95.56 89 ILE A C 1
ATOM 685 O O . ILE A 1 89 ? 5.312 -3.557 -15.711 1.00 95.56 89 ILE A O 1
ATOM 689 N N . VAL A 1 90 ? 3.380 -2.718 -14.943 1.00 96.88 90 VAL A N 1
ATOM 690 C CA . VAL A 1 90 ? 3.835 -2.572 -13.557 1.00 96.88 90 VAL A CA 1
ATOM 691 C C . VAL A 1 90 ? 3.306 -3.676 -12.653 1.00 96.88 90 VAL A C 1
ATOM 693 O O . VAL A 1 90 ? 2.124 -4.016 -12.656 1.00 96.88 90 VAL A O 1
ATOM 696 N N . ILE A 1 91 ? 4.187 -4.194 -11.808 1.00 97.31 91 ILE A N 1
ATOM 697 C CA . ILE A 1 91 ? 3.860 -5.082 -10.699 1.00 97.31 91 ILE A CA 1
ATOM 698 C C . ILE A 1 91 ? 4.345 -4.405 -9.417 1.00 97.31 91 ILE A C 1
ATOM 700 O O . ILE A 1 91 ? 5.543 -4.355 -9.138 1.00 97.31 91 ILE A O 1
ATOM 704 N N . ALA A 1 92 ? 3.415 -3.870 -8.633 1.00 97.19 92 ALA A N 1
ATOM 705 C CA . ALA A 1 92 ? 3.712 -3.270 -7.344 1.00 97.19 92 ALA A CA 1
ATOM 706 C C . ALA A 1 92 ? 3.881 -4.357 -6.283 1.00 97.19 92 ALA A C 1
ATOM 708 O O . ALA A 1 92 ? 3.038 -5.237 -6.154 1.00 97.19 92 ALA A O 1
ATOM 709 N N . THR A 1 93 ? 4.955 -4.308 -5.505 1.00 95.25 93 THR A N 1
ATOM 710 C CA . THR A 1 93 ? 5.235 -5.285 -4.446 1.00 95.25 93 THR A CA 1
ATOM 711 C C . THR A 1 93 ? 5.548 -4.573 -3.141 1.00 95.25 93 THR A C 1
ATOM 713 O O . THR A 1 93 ? 5.967 -3.415 -3.145 1.00 95.25 93 THR A O 1
ATOM 716 N N . PHE A 1 94 ? 5.350 -5.259 -2.016 1.00 92.38 94 PHE A N 1
ATOM 717 C CA . PHE A 1 94 ? 5.580 -4.702 -0.678 1.00 92.38 94 PHE A CA 1
ATOM 718 C C . PHE A 1 94 ? 4.803 -3.399 -0.397 1.00 92.38 94 PHE A C 1
ATOM 720 O O . PHE A 1 94 ? 5.276 -2.533 0.337 1.00 92.38 94 PHE A O 1
ATOM 727 N N . ILE A 1 95 ? 3.601 -3.271 -0.957 1.00 93.88 95 ILE A N 1
ATOM 728 C CA . ILE A 1 95 ? 2.712 -2.105 -0.839 1.00 93.88 95 ILE A CA 1
ATOM 729 C C . ILE A 1 95 ? 1.396 -2.503 -0.159 1.00 93.88 95 ILE A C 1
ATOM 731 O O . ILE A 1 95 ? 0.946 -3.634 -0.333 1.00 93.88 95 ILE A O 1
ATOM 735 N N . GLY A 1 96 ? 0.760 -1.616 0.607 1.00 94.6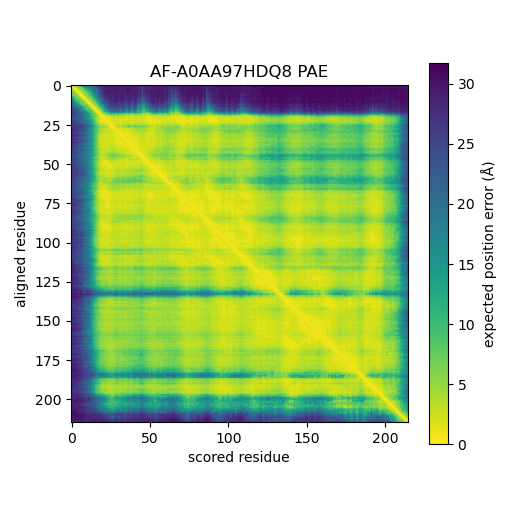9 96 GLY A N 1
ATOM 736 C CA . GLY A 1 96 ? -0.600 -1.849 1.104 1.00 94.69 96 GLY A CA 1
ATOM 737 C C . GLY A 1 96 ? -1.630 -1.913 -0.028 1.00 94.69 96 GLY A C 1
ATOM 738 O O . GLY A 1 96 ? -1.471 -1.249 -1.053 1.00 94.69 96 GLY A O 1
ATOM 739 N N . GLN A 1 97 ? -2.708 -2.682 0.143 1.00 95.31 97 GLN A N 1
ATOM 740 C CA . GLN A 1 97 ? -3.778 -2.744 -0.860 1.00 95.31 97 GLN A CA 1
ATOM 741 C C . GLN A 1 97 ? -4.436 -1.370 -1.054 1.00 95.31 97 GLN A C 1
ATOM 743 O O . GLN A 1 97 ? -4.634 -0.927 -2.184 1.00 95.31 97 GLN A O 1
ATOM 748 N N . GLU A 1 98 ? -4.714 -0.662 0.035 1.00 95.94 98 GLU A N 1
ATOM 749 C CA . GLU A 1 98 ? -5.343 0.659 0.016 1.00 95.94 98 GLU A CA 1
ATOM 750 C C . GLU A 1 98 ? -4.399 1.735 -0.544 1.00 95.94 98 GLU A C 1
ATOM 752 O O . GLU A 1 98 ? -4.855 2.650 -1.228 1.00 95.94 98 GLU A O 1
ATOM 757 N N . GLU A 1 99 ? -3.084 1.614 -0.321 1.00 96.06 99 GLU A N 1
ATOM 758 C CA . GLU A 1 99 ? -2.069 2.478 -0.949 1.00 96.06 99 GLU A CA 1
ATOM 759 C C . GLU A 1 99 ? -2.015 2.253 -2.460 1.00 96.06 99 GLU A C 1
ATOM 761 O O . GLU A 1 99 ? -1.990 3.204 -3.244 1.00 96.06 99 GLU A O 1
ATOM 766 N N . TYR A 1 100 ? -2.015 0.982 -2.872 1.00 97.06 100 TYR A N 1
ATOM 767 C CA . TYR A 1 100 ? -2.017 0.597 -4.274 1.00 97.06 100 TYR A CA 1
ATOM 768 C C . TYR A 1 100 ? -3.255 1.137 -4.987 1.00 97.06 100 TYR A C 1
ATOM 770 O O . TYR A 1 100 ? -3.112 1.785 -6.020 1.00 97.06 100 TYR A O 1
ATOM 778 N N . LEU A 1 101 ? -4.449 0.927 -4.425 1.00 96.00 101 LEU A N 1
ATOM 779 C CA . LEU A 1 101 ? -5.710 1.398 -5.005 1.00 96.00 101 LEU A CA 1
ATOM 780 C C . LEU A 1 101 ? -5.782 2.925 -5.083 1.00 96.00 101 LEU A C 1
ATOM 782 O O . LEU A 1 101 ? -6.420 3.458 -5.990 1.00 96.00 101 LEU A O 1
ATOM 786 N N . ASN A 1 102 ? -5.141 3.635 -4.152 1.00 96.38 102 ASN A N 1
ATOM 787 C CA . ASN A 1 102 ? -5.067 5.090 -4.199 1.00 96.38 102 ASN A CA 1
ATOM 788 C C . ASN A 1 102 ? -4.238 5.572 -5.396 1.00 96.38 102 ASN A C 1
ATOM 790 O O . ASN A 1 102 ? -4.702 6.407 -6.162 1.00 96.38 102 ASN A O 1
ATOM 794 N N . ILE A 1 103 ? -3.051 4.991 -5.590 1.00 97.00 103 ILE A N 1
ATOM 795 C CA . ILE A 1 103 ? -2.106 5.373 -6.654 1.00 97.00 103 ILE A CA 1
ATOM 796 C C . ILE A 1 103 ? -2.542 4.848 -8.030 1.00 97.00 103 ILE A C 1
ATOM 798 O O . ILE A 1 103 ? -2.346 5.511 -9.044 1.00 97.00 103 ILE A O 1
ATOM 802 N N . GLN A 1 104 ? -3.130 3.649 -8.089 1.00 96.50 104 GLN A N 1
ATOM 803 C CA . GLN A 1 104 ? -3.470 2.961 -9.338 1.00 96.50 104 GLN A CA 1
ATOM 804 C C . GLN A 1 104 ? -4.377 3.794 -10.247 1.00 96.50 104 GLN A C 1
ATOM 806 O O . GLN A 1 104 ? -4.263 3.696 -11.466 1.00 96.50 104 GLN A O 1
ATOM 811 N N . LYS A 1 105 ? -5.265 4.606 -9.668 1.00 92.44 105 LYS A N 1
ATOM 812 C CA . LYS A 1 105 ? -6.225 5.440 -10.407 1.00 92.44 105 LYS A CA 1
ATOM 813 C C . LYS A 1 105 ? -5.551 6.399 -11.384 1.00 92.44 105 LYS A C 1
ATOM 815 O O . LYS A 1 105 ? -6.129 6.699 -12.423 1.00 92.44 105 LYS A O 1
ATOM 820 N N . ASP A 1 106 ? -4.333 6.816 -11.057 1.00 90.50 106 ASP A N 1
ATOM 821 C CA . ASP A 1 106 ? -3.548 7.760 -11.846 1.00 90.50 106 ASP A CA 1
ATOM 822 C C . ASP A 1 106 ? -2.514 7.052 -12.741 1.00 90.50 106 ASP A C 1
ATOM 824 O O . ASP A 1 106 ? -1.754 7.701 -13.457 1.00 90.50 106 ASP A O 1
ATOM 828 N N . CYS A 1 107 ? -2.467 5.715 -12.719 1.00 95.12 107 CYS A N 1
ATOM 829 C CA . CYS A 1 107 ? -1.491 4.936 -13.469 1.00 95.12 107 CYS A CA 1
ATOM 830 C C . CYS A 1 107 ? -1.915 4.778 -14.937 1.00 95.12 107 CYS A C 1
ATOM 832 O O . CYS A 1 107 ? -2.962 4.207 -15.241 1.00 95.12 107 CYS A O 1
ATOM 834 N N . LEU A 1 108 ? -1.073 5.243 -15.864 1.00 93.75 108 LEU A N 1
ATOM 835 C CA . LEU A 1 108 ? -1.366 5.230 -17.307 1.00 93.75 108 LEU A CA 1
ATOM 836 C C . LEU A 1 108 ? -1.112 3.878 -17.990 1.00 93.75 108 LEU A C 1
ATOM 838 O O . LEU A 1 108 ? -1.487 3.689 -19.148 1.00 93.75 108 LEU A O 1
ATOM 842 N N . ILE A 1 109 ? -0.454 2.955 -17.294 1.00 95.12 109 ILE A N 1
ATOM 843 C CA . ILE A 1 109 ? -0.061 1.643 -17.808 1.00 95.12 109 ILE A CA 1
ATOM 844 C C . ILE A 1 109 ? -0.714 0.522 -16.999 1.00 95.12 109 ILE A C 1
ATOM 846 O O . ILE A 1 109 ? -1.049 0.732 -15.830 1.00 95.12 109 ILE A O 1
ATOM 850 N N . PRO A 1 110 ? -0.893 -0.680 -17.583 1.00 96.44 110 PRO A N 1
ATOM 851 C CA . PRO A 1 110 ? -1.428 -1.818 -16.851 1.00 96.44 110 PRO A CA 1
ATOM 852 C C . PRO A 1 110 ? -0.615 -2.075 -15.584 1.00 96.44 110 PRO A C 1
ATOM 854 O O . PRO A 1 110 ? 0.610 -2.206 -15.642 1.00 96.44 110 PRO A O 1
ATOM 857 N N . SER A 1 111 ? -1.302 -2.165 -14.446 1.00 97.00 111 SER A N 1
ATOM 858 C CA . SER A 1 111 ? -0.664 -2.446 -13.168 1.00 97.00 111 SER A CA 1
ATOM 859 C C . SER A 1 111 ? -1.354 -3.580 -12.419 1.00 97.00 111 SER A C 1
ATOM 861 O O . SER A 1 111 ? -2.560 -3.795 -12.536 1.00 97.00 111 SER A O 1
ATOM 863 N N . SER A 1 112 ? -0.570 -4.305 -11.629 1.00 97.19 112 SER A N 1
ATOM 864 C CA . SER A 1 112 ? -1.028 -5.315 -10.670 1.00 97.19 112 SER A CA 1
ATOM 865 C C . SER A 1 112 ? -0.267 -5.152 -9.355 1.00 97.19 112 SER A C 1
ATOM 867 O O . SER A 1 112 ? 0.760 -4.472 -9.323 1.00 97.19 112 SER A O 1
ATOM 869 N N . GLY A 1 113 ? -0.770 -5.741 -8.268 1.00 95.50 113 GLY A N 1
ATOM 870 C CA . GLY A 1 113 ? -0.191 -5.590 -6.935 1.00 95.50 113 GLY A CA 1
ATOM 871 C C . GLY A 1 113 ? -0.031 -6.915 -6.189 1.00 95.50 113 GLY A C 1
ATOM 872 O O . GLY A 1 113 ? -0.902 -7.780 -6.243 1.00 95.50 113 GLY A O 1
ATOM 873 N N . VAL A 1 114 ? 1.079 -7.043 -5.465 1.00 94.31 114 VAL A N 1
ATOM 874 C CA . VAL A 1 114 ? 1.349 -8.061 -4.446 1.00 94.31 114 VAL A CA 1
ATOM 875 C C . VAL A 1 114 ? 1.415 -7.343 -3.103 1.00 94.31 114 VAL A C 1
ATOM 877 O O . VAL A 1 114 ? 2.369 -6.610 -2.818 1.00 94.31 114 VAL A O 1
ATOM 880 N N . PHE A 1 115 ? 0.364 -7.516 -2.306 1.00 94.38 115 PHE A N 1
ATOM 8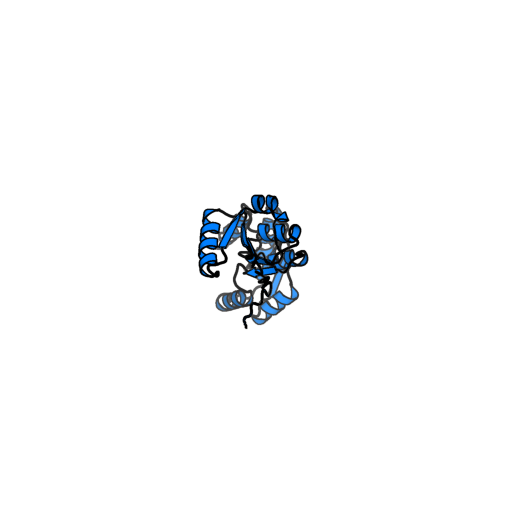81 C CA . PHE A 1 115 ? 0.113 -6.657 -1.156 1.00 94.38 115 PHE A CA 1
ATOM 882 C C . PHE A 1 115 ? 0.842 -7.107 0.111 1.00 94.38 115 PHE A C 1
ATOM 884 O O . PHE A 1 115 ? 0.952 -8.296 0.413 1.00 94.38 115 PHE A O 1
ATOM 891 N N . SER A 1 116 ? 1.314 -6.120 0.865 1.00 90.38 116 SER A N 1
ATOM 892 C CA . SER A 1 116 ? 1.782 -6.270 2.236 1.00 90.38 116 SER A CA 1
ATOM 893 C C . SER A 1 116 ? 0.595 -6.370 3.188 1.00 90.38 116 SER A C 1
ATOM 895 O O . SER A 1 116 ? -0.369 -5.615 3.077 1.00 90.38 116 SER A O 1
ATOM 897 N N . GLY A 1 117 ? 0.725 -7.234 4.192 1.00 85.69 117 GLY A N 1
ATOM 898 C CA . GLY A 1 117 ? -0.302 -7.446 5.209 1.00 85.69 117 GLY A CA 1
ATOM 899 C C . GLY A 1 117 ? -1.239 -8.605 4.875 1.00 85.69 117 GLY A C 1
ATOM 900 O O . GLY A 1 117 ? -1.331 -9.064 3.740 1.00 85.69 117 GLY A O 1
ATOM 901 N N . ALA A 1 118 ? -1.906 -9.118 5.906 1.00 86.69 118 ALA A N 1
ATOM 902 C CA . ALA A 1 118 ? -2.936 -10.127 5.720 1.00 86.69 118 ALA A CA 1
ATOM 903 C C . ALA A 1 118 ? -4.224 -9.469 5.188 1.00 86.69 118 ALA A C 1
ATOM 905 O O . ALA A 1 118 ? -4.545 -8.358 5.623 1.00 86.69 118 ALA A O 1
ATOM 906 N N . PRO A 1 119 ? -4.981 -10.149 4.311 1.00 90.50 119 PRO A N 1
ATOM 907 C CA . PRO A 1 119 ? -6.333 -9.734 3.941 1.00 90.50 119 PRO A CA 1
ATOM 908 C C . PRO A 1 119 ? -7.219 -9.459 5.168 1.00 90.50 119 PRO A C 1
ATOM 910 O O . PRO A 1 119 ? -7.068 -10.125 6.198 1.00 90.50 119 PRO A O 1
ATOM 913 N N . LEU A 1 120 ? -8.131 -8.483 5.073 1.00 91.75 120 LEU A N 1
ATOM 914 C CA . LEU A 1 120 ? -8.971 -8.053 6.201 1.00 91.75 120 LEU A CA 1
ATOM 915 C C . LEU A 1 120 ? -9.797 -9.198 6.801 1.00 91.75 120 LEU A C 1
ATOM 917 O O . LEU A 1 120 ? -9.826 -9.319 8.023 1.00 91.75 120 LEU A O 1
ATOM 921 N N . ASP A 1 121 ? -10.354 -10.094 5.980 1.00 92.69 121 ASP A N 1
ATOM 922 C CA . ASP A 1 121 ? -11.098 -11.279 6.441 1.00 92.69 121 ASP A CA 1
ATOM 923 C C . ASP A 1 121 ? -10.271 -12.133 7.414 1.00 92.69 121 ASP A C 1
ATOM 925 O O . ASP A 1 121 ? -10.747 -12.531 8.476 1.00 92.69 121 ASP A O 1
ATOM 929 N N . LYS A 1 122 ? -8.988 -12.371 7.109 1.00 92.75 122 LYS A N 1
ATOM 930 C CA . LYS A 1 122 ? -8.085 -13.140 7.981 1.00 92.75 122 LYS A CA 1
ATOM 931 C C . LYS A 1 122 ? -7.772 -12.408 9.272 1.00 92.75 122 LYS A C 1
ATOM 933 O O . LYS A 1 122 ? -7.596 -13.049 10.307 1.00 92.75 122 LYS A O 1
ATOM 938 N N . ARG A 1 123 ? -7.695 -11.080 9.224 1.00 92.69 123 ARG A N 1
ATOM 939 C CA . ARG A 1 123 ? -7.437 -10.250 10.405 1.00 92.69 123 ARG A CA 1
ATOM 940 C C . ARG A 1 123 ? -8.652 -10.225 11.323 1.00 92.69 123 ARG A C 1
ATOM 942 O O . ARG A 1 123 ? -8.477 -10.400 12.524 1.00 92.69 123 ARG A O 1
ATOM 949 N N . PHE A 1 124 ? -9.857 -10.092 10.773 1.00 93.44 124 PHE A N 1
ATOM 950 C CA . PHE A 1 124 ? -11.096 -10.180 11.543 1.00 93.44 124 PHE A CA 1
ATOM 951 C C . PHE A 1 124 ? -11.327 -11.582 12.096 1.00 93.44 124 PHE A C 1
ATOM 953 O O . PHE A 1 124 ? -11.634 -11.704 13.274 1.00 93.44 124 PHE A O 1
ATOM 960 N N . ALA A 1 125 ? -11.074 -12.639 11.321 1.00 93.69 125 ALA A N 1
ATOM 961 C CA . ALA A 1 125 ? -11.159 -14.013 11.818 1.00 93.69 125 ALA A CA 1
ATOM 962 C C . ALA A 1 125 ? -10.202 -14.272 12.993 1.00 93.69 125 ALA A C 1
ATOM 964 O O . ALA A 1 125 ? -10.562 -14.944 13.956 1.00 93.69 125 ALA A O 1
ATOM 965 N N . LEU A 1 126 ? -8.981 -13.728 12.929 1.00 92.81 126 LEU A N 1
ATOM 966 C CA . LEU A 1 126 ? -8.039 -13.807 14.043 1.00 92.81 126 LEU A CA 1
ATOM 967 C C . LEU A 1 126 ? -8.545 -13.025 15.258 1.00 92.81 126 LEU A C 1
ATOM 969 O O . LEU A 1 126 ? -8.483 -13.547 16.366 1.00 92.81 126 LEU A O 1
ATOM 973 N N . LEU A 1 127 ? -9.029 -11.796 15.056 1.00 91.44 127 LEU A N 1
ATOM 974 C CA . LEU A 1 127 ? -9.568 -10.967 16.134 1.00 91.44 127 LEU A CA 1
ATOM 975 C C . LEU A 1 127 ? -10.777 -11.629 16.798 1.00 91.44 127 LEU A C 1
ATOM 977 O O . LEU A 1 127 ? -10.807 -11.699 18.016 1.00 91.44 127 LEU A O 1
ATOM 981 N N . ASP A 1 128 ? -11.717 -12.185 16.037 1.00 92.06 128 ASP A N 1
ATOM 982 C CA . ASP A 1 128 ? -12.895 -12.879 16.575 1.00 92.06 128 ASP A CA 1
ATOM 983 C C . ASP A 1 128 ? -12.510 -14.062 17.479 1.00 92.06 128 ASP A C 1
ATOM 985 O O . ASP A 1 128 ? -13.140 -14.307 18.505 1.00 92.06 128 ASP A O 1
ATOM 989 N N . ALA A 1 129 ? -11.410 -14.750 17.158 1.00 92.56 129 ALA A N 1
ATOM 990 C CA . ALA A 1 129 ? -10.916 -15.867 17.956 1.00 92.56 129 ALA A CA 1
ATOM 991 C C . ALA A 1 129 ? -10.260 -15.456 19.289 1.00 92.56 129 ALA A C 1
ATOM 993 O O . ALA A 1 129 ? -10.135 -16.298 20.181 1.00 92.56 129 ALA A O 1
ATOM 994 N N . VAL A 1 130 ? -9.795 -14.208 19.428 1.00 90.31 130 VAL A N 1
ATOM 995 C CA . VAL A 1 130 ? -8.983 -13.769 20.584 1.00 90.31 130 VAL A CA 1
ATOM 996 C C . VAL A 1 130 ? -9.573 -12.589 21.356 1.00 90.31 130 VAL A C 1
ATOM 998 O O . VAL A 1 130 ? -9.179 -12.353 22.497 1.00 90.31 130 VAL A O 1
ATOM 1001 N N . TRP A 1 131 ? -10.487 -11.834 20.750 1.00 87.31 131 TRP A N 1
ATOM 1002 C CA . TRP A 1 131 ? -10.990 -10.565 21.257 1.00 87.31 131 TRP A CA 1
ATOM 1003 C C . TRP A 1 131 ? -12.444 -10.700 21.715 1.00 87.31 131 TRP A C 1
ATOM 1005 O O . TRP A 1 131 ? -13.391 -10.555 20.942 1.00 87.31 131 TRP A O 1
ATOM 1015 N N . PHE A 1 132 ? -12.617 -10.997 23.003 1.00 79.81 132 PHE A N 1
ATOM 1016 C CA . PHE A 1 132 ? -13.927 -11.308 23.582 1.00 79.81 132 PHE A CA 1
ATOM 1017 C C . PHE A 1 132 ? -14.771 -10.065 23.925 1.00 79.81 132 PHE A C 1
ATOM 1019 O O . PHE A 1 132 ? -15.995 -10.171 23.975 1.00 79.81 132 PHE A O 1
ATOM 1026 N N . ASP A 1 133 ? -14.150 -8.897 24.138 1.00 79.06 133 ASP A N 1
ATOM 1027 C CA . ASP A 1 133 ? -14.852 -7.638 24.439 1.00 79.06 133 ASP A CA 1
ATOM 1028 C C . ASP A 1 133 ? -15.043 -6.799 23.171 1.00 79.06 133 ASP A C 1
ATOM 1030 O O . ASP A 1 133 ? -14.202 -5.982 22.823 1.00 79.06 133 ASP A O 1
ATOM 1034 N N . ARG A 1 134 ? -16.143 -7.007 22.445 1.00 75.75 134 ARG A N 1
ATOM 1035 C CA . ARG A 1 134 ? -16.371 -6.480 21.083 1.00 75.75 134 ARG A CA 1
ATOM 1036 C C . ARG A 1 134 ? -16.650 -4.970 20.995 1.00 75.75 134 ARG A C 1
ATOM 1038 O O . ARG A 1 134 ? -17.573 -4.543 20.304 1.00 75.75 134 ARG A O 1
ATOM 1045 N N . LYS A 1 135 ? -15.848 -4.145 21.663 1.00 81.50 135 LYS A N 1
ATOM 1046 C CA . LYS A 1 135 ? -15.815 -2.700 21.428 1.00 81.50 135 LYS A CA 1
ATOM 1047 C C . LYS A 1 135 ? -15.460 -2.395 19.966 1.00 81.50 135 LYS A C 1
ATOM 1049 O O . LYS A 1 135 ? -14.773 -3.200 19.328 1.00 81.50 135 LYS A O 1
ATOM 1054 N N . PRO A 1 136 ? -15.903 -1.241 19.432 1.00 88.31 136 PRO A N 1
ATOM 1055 C CA . PRO A 1 136 ? -15.570 -0.840 18.073 1.00 88.31 136 PRO A CA 1
ATOM 1056 C C . PRO A 1 136 ? -14.057 -0.835 17.831 1.00 88.31 136 PRO A C 1
ATOM 1058 O O . PRO A 1 136 ? -13.278 -0.414 18.688 1.00 88.31 136 PRO A O 1
ATOM 1061 N N . LEU A 1 137 ? -13.647 -1.297 16.651 1.00 91.25 137 LEU A N 1
ATOM 1062 C CA . LEU A 1 137 ? -12.259 -1.282 16.208 1.00 91.25 137 LEU A CA 1
ATOM 1063 C C . LEU A 1 137 ? -11.962 0.057 15.540 1.00 91.25 137 LEU A C 1
ATOM 1065 O O . LEU A 1 137 ? -12.622 0.452 14.576 1.00 91.25 137 LEU A O 1
ATOM 1069 N N . ALA A 1 138 ? -10.928 0.743 16.006 1.00 92.50 138 ALA A N 1
ATOM 1070 C CA . ALA A 1 138 ? -10.502 1.992 15.403 1.00 92.50 138 ALA A CA 1
ATOM 1071 C C . ALA A 1 138 ? -9.606 1.747 14.183 1.00 92.50 138 ALA A C 1
ATOM 1073 O O . ALA A 1 138 ? -8.642 0.990 14.253 1.00 92.50 138 ALA A O 1
ATOM 1074 N N . VAL A 1 139 ? -9.862 2.436 13.077 1.00 93.50 139 VAL A N 1
ATOM 1075 C CA . VAL A 1 139 ? -9.022 2.441 11.875 1.00 93.50 139 VAL A CA 1
ATOM 1076 C C . VAL A 1 139 ? -8.434 3.837 11.720 1.00 93.50 139 VAL A C 1
ATOM 1078 O O . VAL A 1 139 ? -9.122 4.766 11.297 1.00 93.50 139 VAL A O 1
ATOM 1081 N N . LEU A 1 140 ? -7.155 3.986 12.068 1.00 93.06 140 LEU A N 1
ATOM 1082 C CA . LEU A 1 140 ? -6.405 5.225 11.866 1.00 93.06 140 LEU A CA 1
ATOM 1083 C C . LEU A 1 140 ? -5.683 5.181 10.516 1.00 93.06 140 LEU A C 1
ATOM 1085 O O . LEU A 1 140 ? -4.925 4.242 10.265 1.00 93.06 140 LEU A O 1
ATOM 1089 N N . TYR A 1 141 ? -5.882 6.192 9.672 1.00 94.69 141 TYR A N 1
ATOM 1090 C CA . TYR A 1 141 ? -5.287 6.247 8.331 1.00 94.69 141 TYR A CA 1
ATOM 1091 C C . TYR A 1 141 ? -4.940 7.673 7.884 1.00 94.69 141 TYR A C 1
ATOM 1093 O O . TYR A 1 141 ? -5.470 8.652 8.410 1.00 94.69 141 TYR A O 1
ATOM 1101 N N . SER A 1 142 ? -4.040 7.787 6.910 1.00 94.94 142 SER A N 1
ATOM 1102 C CA . SER A 1 142 ? -3.645 9.041 6.260 1.00 94.94 142 SER A CA 1
ATOM 1103 C C . SER A 1 142 ? -4.241 9.187 4.855 1.00 94.94 142 SER A C 1
ATOM 1105 O O . SER A 1 142 ? -4.895 8.289 4.325 1.00 94.94 142 SER A O 1
ATOM 1107 N N . ASP A 1 143 ? -3.947 10.314 4.206 1.00 93.69 143 ASP A N 1
ATOM 1108 C CA . ASP A 1 143 ? -4.225 10.557 2.784 1.00 93.69 143 ASP A CA 1
ATOM 1109 C C . ASP A 1 143 ? -3.526 9.591 1.814 1.00 93.69 143 ASP A C 1
ATOM 1111 O O . ASP A 1 143 ? -3.842 9.561 0.623 1.00 93.69 143 ASP A O 1
ATOM 1115 N N . ALA A 1 144 ? -2.578 8.780 2.292 1.00 92.88 144 ALA A N 1
ATOM 1116 C CA . ALA A 1 144 ? -1.941 7.765 1.467 1.00 92.88 144 ALA A CA 1
ATOM 1117 C C . ALA A 1 144 ? -2.903 6.656 1.024 1.00 92.88 144 ALA A C 1
ATOM 1119 O O . ALA A 1 144 ? -2.620 6.006 0.014 1.00 92.88 144 ALA A O 1
ATOM 1120 N N . LEU A 1 145 ? -3.994 6.432 1.763 1.00 95.50 145 LEU A N 1
ATOM 1121 C CA . LEU A 1 145 ? -4.875 5.283 1.588 1.00 95.50 145 LEU A CA 1
ATOM 1122 C C . LEU A 1 145 ? -6.171 5.649 0.873 1.00 95.50 145 LEU A C 1
ATOM 1124 O O . LEU A 1 145 ? -6.834 6.631 1.202 1.00 95.50 145 LEU A O 1
ATOM 1128 N N . PHE A 1 146 ? -6.593 4.781 -0.042 1.00 95.75 146 PHE A N 1
ATOM 1129 C CA . PHE A 1 146 ? -7.971 4.760 -0.504 1.00 95.75 146 PHE A CA 1
ATOM 1130 C C . PHE A 1 146 ? -8.798 3.847 0.401 1.00 95.75 146 PHE A C 1
ATOM 1132 O O . PHE A 1 146 ? -8.687 2.626 0.318 1.00 95.75 146 PHE A O 1
ATOM 1139 N N . ILE A 1 147 ? -9.631 4.446 1.252 1.00 95.94 147 ILE A N 1
ATOM 1140 C CA . ILE A 1 147 ? -10.502 3.716 2.175 1.00 95.94 147 ILE A CA 1
ATOM 1141 C C . ILE A 1 147 ? -11.908 3.586 1.588 1.00 95.94 147 ILE A C 1
ATOM 1143 O O . ILE A 1 147 ? -12.631 4.574 1.455 1.00 95.94 147 ILE A O 1
ATOM 1147 N N . ASP A 1 148 ? -12.314 2.352 1.298 1.00 95.56 148 ASP A N 1
ATOM 1148 C CA . ASP A 1 148 ? -13.708 1.997 1.026 1.00 95.56 148 ASP A CA 1
ATOM 1149 C C . ASP A 1 148 ? -14.391 1.620 2.348 1.00 95.56 148 ASP A C 1
ATOM 1151 O O . ASP A 1 148 ? -14.435 0.450 2.736 1.00 95.56 148 ASP A O 1
ATOM 1155 N N . GLN A 1 149 ? -14.865 2.638 3.077 1.00 95.94 149 GLN A N 1
ATOM 1156 C CA . GLN A 1 149 ? -15.447 2.452 4.413 1.00 95.94 149 GLN A CA 1
ATOM 1157 C C . GLN A 1 149 ? -16.629 1.484 4.374 1.00 95.94 149 GLN A C 1
ATOM 1159 O O . GLN A 1 149 ? -16.672 0.552 5.166 1.00 95.94 149 GLN A O 1
ATOM 1164 N N . GLN A 1 150 ? -17.528 1.630 3.397 1.00 96.44 150 GLN A N 1
ATOM 1165 C CA . GLN A 1 150 ? -18.722 0.793 3.291 1.00 96.44 150 GLN A CA 1
ATOM 1166 C C . GLN A 1 150 ? -18.366 -0.685 3.100 1.00 96.44 150 GLN A C 1
ATOM 1168 O O . GLN A 1 150 ? -18.957 -1.562 3.736 1.00 96.44 150 GLN A O 1
ATOM 1173 N N . LYS A 1 151 ? -17.401 -0.981 2.222 1.00 95.88 151 LYS A N 1
ATOM 1174 C CA . LYS A 1 151 ? -16.931 -2.352 2.023 1.00 95.88 151 LYS A CA 1
ATOM 1175 C C . LYS A 1 151 ? -16.284 -2.903 3.292 1.00 95.88 151 LYS A C 1
ATOM 1177 O O . LYS A 1 151 ? -16.610 -4.016 3.696 1.00 95.88 151 LYS A O 1
ATOM 1182 N N . MET A 1 152 ? -15.396 -2.136 3.920 1.00 96.06 152 MET A N 1
ATOM 1183 C CA . MET A 1 152 ? -14.688 -2.565 5.129 1.00 96.06 152 MET A CA 1
ATOM 1184 C C . MET A 1 152 ? -15.635 -2.790 6.313 1.00 96.06 152 MET A C 1
ATOM 1186 O O . MET A 1 152 ? -15.482 -3.770 7.035 1.00 96.06 152 MET A O 1
ATOM 1190 N N . GLU A 1 153 ? -16.628 -1.921 6.502 1.00 96.56 153 GLU A N 1
ATOM 1191 C CA . GLU A 1 153 ? -17.670 -2.073 7.526 1.00 96.56 153 GLU A CA 1
ATOM 1192 C C . GLU A 1 153 ? -18.495 -3.330 7.292 1.00 96.56 153 GLU A C 1
ATOM 1194 O O . GLU A 1 153 ? -18.764 -4.072 8.233 1.00 96.56 153 GLU A O 1
ATOM 1199 N N . LYS A 1 154 ? -18.860 -3.606 6.036 1.00 96.69 154 LYS A N 1
ATOM 1200 C CA . LYS A 1 154 ? -19.575 -4.831 5.685 1.00 96.69 154 LYS A CA 1
ATOM 1201 C C . LYS A 1 154 ? -18.748 -6.074 6.022 1.00 96.69 154 LYS A C 1
ATOM 1203 O O . LYS A 1 154 ? -19.279 -6.986 6.645 1.00 96.69 154 LYS A O 1
ATOM 1208 N N . GLU A 1 155 ? -17.473 -6.100 5.638 1.00 95.50 155 GLU A N 1
ATOM 1209 C CA . GLU A 1 155 ? -16.564 -7.211 5.952 1.00 95.50 155 GLU A CA 1
ATOM 1210 C C . GLU A 1 155 ? -16.381 -7.388 7.467 1.00 95.50 155 GLU A C 1
ATOM 1212 O O . GLU A 1 155 ? -16.400 -8.510 7.958 1.00 95.50 155 GLU A O 1
ATOM 1217 N N . ALA A 1 156 ? -16.258 -6.300 8.232 1.00 94.94 156 ALA A N 1
ATOM 1218 C CA . ALA A 1 156 ? -16.147 -6.354 9.691 1.00 94.94 156 ALA A CA 1
ATOM 1219 C C . ALA A 1 156 ? -17.438 -6.856 10.364 1.00 94.94 156 ALA A C 1
ATOM 1221 O O . ALA A 1 156 ? -17.384 -7.659 11.301 1.00 94.94 156 ALA A O 1
ATOM 1222 N N . ALA A 1 157 ? -18.600 -6.433 9.860 1.00 95.12 157 ALA A N 1
ATOM 1223 C CA . ALA A 1 157 ? -19.905 -6.819 10.384 1.00 95.12 157 ALA A CA 1
ATOM 1224 C C . ALA A 1 157 ? -20.185 -8.324 10.234 1.00 95.12 157 ALA A C 1
ATOM 1226 O O . ALA A 1 157 ? -20.883 -8.891 11.075 1.00 95.12 157 ALA A O 1
ATOM 1227 N N . GLU A 1 158 ? -19.602 -8.997 9.234 1.00 95.75 158 GLU A N 1
ATOM 1228 C CA . GLU A 1 158 ? -19.673 -10.463 9.091 1.00 95.75 158 GLU A CA 1
ATOM 1229 C C . GLU A 1 158 ? -19.069 -11.205 10.298 1.00 95.75 158 GLU A C 1
ATOM 1231 O O . GLU A 1 158 ?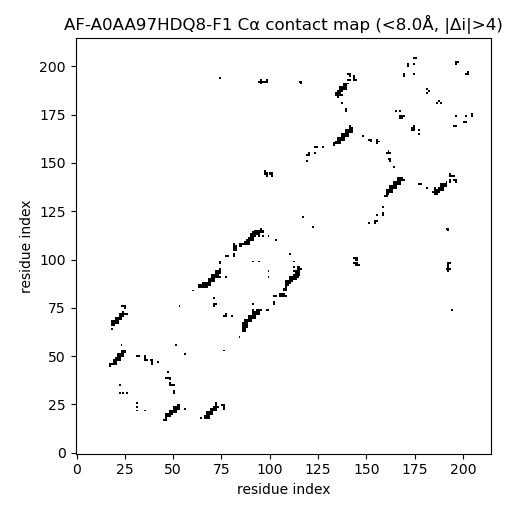 -19.492 -12.316 10.615 1.00 95.75 158 GLU A O 1
ATOM 1236 N N . TYR A 1 159 ? -18.145 -10.565 11.020 1.00 93.94 159 TYR A N 1
ATOM 1237 C CA . TYR A 1 159 ? -17.536 -11.066 12.258 1.00 93.94 159 TYR A CA 1
ATOM 1238 C C . TYR A 1 159 ? -18.141 -10.421 13.520 1.00 93.94 159 TYR A C 1
ATOM 1240 O O . TYR A 1 159 ? -17.751 -10.733 14.645 1.00 93.94 159 TYR A O 1
ATOM 1248 N N . GLY A 1 160 ? -19.131 -9.538 13.361 1.00 92.81 160 GLY A N 1
ATOM 1249 C CA . GLY A 1 160 ? -19.760 -8.801 14.455 1.00 92.81 160 GLY A CA 1
ATOM 1250 C C . GLY A 1 160 ? -18.885 -7.694 15.047 1.00 92.81 160 GLY A C 1
ATOM 1251 O O . GLY A 1 160 ? -19.042 -7.386 16.229 1.00 92.81 160 GLY A O 1
ATOM 1252 N N . PHE A 1 161 ? -17.970 -7.127 14.256 1.00 92.88 161 PHE A N 1
ATOM 1253 C CA . PHE A 1 161 ? -17.205 -5.934 14.616 1.00 92.88 161 PHE A CA 1
ATOM 1254 C C . PHE A 1 161 ? -17.816 -4.673 14.003 1.00 92.88 161 PHE A C 1
ATOM 1256 O O . PHE A 1 161 ? -18.282 -4.679 12.865 1.00 92.88 161 PHE A O 1
ATOM 1263 N N . GLU A 1 162 ? -17.736 -3.572 14.745 1.00 93.50 162 GLU A N 1
ATOM 1264 C CA . GLU A 1 162 ? -17.985 -2.221 14.242 1.00 93.50 162 GLU A CA 1
ATOM 1265 C C . GLU A 1 162 ? -16.648 -1.519 13.993 1.00 93.50 162 GLU A C 1
ATOM 1267 O O . GLU A 1 162 ? -15.711 -1.684 14.777 1.00 93.50 162 GLU A O 1
ATOM 1272 N N . LEU A 1 163 ? -16.549 -0.725 12.923 1.00 93.44 163 LEU A N 1
ATOM 1273 C CA . LEU A 1 163 ? -15.349 0.055 12.614 1.00 93.44 163 LEU A CA 1
ATOM 1274 C C . LEU A 1 163 ? -15.575 1.541 12.893 1.00 93.44 163 LEU A C 1
ATOM 1276 O O . LEU A 1 163 ? -16.621 2.097 12.566 1.00 93.44 163 LEU A O 1
ATOM 1280 N N . ARG A 1 164 ? -14.561 2.203 13.454 1.00 93.00 164 ARG A N 1
ATOM 1281 C CA . ARG A 1 164 ? -14.499 3.662 13.593 1.00 93.00 164 ARG A CA 1
ATOM 1282 C C . ARG A 1 164 ? -13.320 4.205 12.815 1.00 93.00 164 ARG A C 1
ATOM 1284 O O . ARG A 1 164 ? -12.168 3.972 13.167 1.00 93.00 164 ARG A O 1
ATOM 1291 N N . PHE A 1 165 ? -13.608 4.948 11.760 1.00 94.19 165 PHE A N 1
ATOM 1292 C CA . PHE A 1 165 ? -12.586 5.513 10.892 1.00 94.19 165 PHE A CA 1
ATOM 1293 C C . PHE A 1 165 ? -12.148 6.881 11.395 1.00 94.19 165 PHE A C 1
ATOM 1295 O O . PHE A 1 165 ? -12.961 7.795 11.514 1.00 94.19 165 PHE A O 1
ATOM 1302 N N . LEU A 1 166 ? -10.846 7.042 11.609 1.00 94.06 166 LEU A N 1
ATOM 1303 C CA . LEU A 1 166 ? -10.243 8.333 11.893 1.00 94.06 166 LEU A CA 1
ATOM 1304 C C . LEU A 1 166 ? -9.134 8.607 10.885 1.00 94.06 166 LEU A C 1
ATOM 1306 O O . LEU A 1 166 ? -8.108 7.930 10.851 1.00 94.06 166 LEU A O 1
ATOM 1310 N N . LYS A 1 167 ? -9.347 9.629 10.062 1.00 95.00 167 LYS A N 1
ATOM 1311 C CA . LYS A 1 167 ? -8.299 10.158 9.199 1.00 95.00 167 LYS A CA 1
ATOM 1312 C C . LYS A 1 167 ? -7.437 11.132 9.996 1.00 95.00 167 LYS A C 1
ATOM 1314 O O . LYS A 1 167 ? -7.975 11.932 10.758 1.00 95.00 167 LYS A O 1
ATOM 1319 N N . THR A 1 168 ? -6.124 11.099 9.803 1.00 94.25 168 THR A N 1
ATOM 1320 C CA . THR A 1 168 ? -5.192 12.017 10.467 1.00 94.25 168 THR A CA 1
ATOM 1321 C C . THR A 1 168 ? -4.148 12.560 9.504 1.00 94.25 168 THR A C 1
ATOM 1323 O O . THR A 1 168 ? -3.685 11.857 8.603 1.00 94.25 168 THR A O 1
ATOM 1326 N N . ASP A 1 169 ? -3.715 13.791 9.766 1.00 93.19 169 ASP A N 1
ATOM 1327 C CA . ASP A 1 169 ? -2.487 14.325 9.191 1.00 93.19 169 ASP A CA 1
ATOM 1328 C C . ASP A 1 169 ? -1.278 13.529 9.696 1.00 93.19 169 ASP A C 1
ATOM 1330 O O . ASP A 1 169 ? -1.296 12.930 10.779 1.00 93.19 169 ASP A O 1
ATOM 1334 N N . THR A 1 170 ? -0.205 13.543 8.909 1.00 91.12 170 THR A N 1
ATOM 1335 C CA . THR A 1 170 ? 1.003 12.738 9.136 1.00 91.12 170 THR A CA 1
ATOM 1336 C C . THR A 1 170 ? 2.066 13.489 9.939 1.00 91.12 170 THR A C 1
ATOM 1338 O O . THR A 1 170 ? 3.242 13.126 9.912 1.00 91.12 170 THR A O 1
ATOM 1341 N N . ASP A 1 171 ? 1.702 14.565 10.637 1.00 90.50 171 ASP A N 1
ATOM 1342 C CA . ASP A 1 171 ? 2.589 15.205 11.603 1.00 90.50 171 ASP A CA 1
ATOM 1343 C C . ASP A 1 171 ? 2.455 14.553 12.987 1.00 90.50 171 ASP A C 1
ATOM 1345 O O . ASP A 1 171 ? 1.428 13.988 13.369 1.00 90.50 171 ASP A O 1
ATOM 1349 N N . ARG A 1 172 ? 3.531 14.633 13.772 1.00 86.62 172 ARG A N 1
ATOM 1350 C CA . ARG A 1 172 ? 3.629 13.943 15.062 1.00 86.62 172 ARG A CA 1
ATOM 1351 C C . ARG A 1 172 ? 2.519 14.334 16.040 1.00 86.62 172 ARG A C 1
ATOM 1353 O O . ARG A 1 172 ? 2.078 13.475 16.802 1.00 86.62 172 ARG A O 1
ATOM 1360 N N . LEU A 1 173 ? 2.121 15.606 16.077 1.00 89.94 173 LEU A N 1
ATOM 1361 C CA . LEU A 1 173 ? 1.134 16.085 17.043 1.00 89.94 173 LEU A CA 1
ATOM 1362 C C . LEU A 1 173 ? -0.265 15.619 16.661 1.00 89.94 173 LEU A C 1
ATOM 1364 O O . LEU A 1 173 ? -0.998 15.174 17.543 1.00 89.94 173 LEU A O 1
ATOM 1368 N N . SER A 1 174 ? -0.611 15.670 15.377 1.00 91.38 174 SER A N 1
ATOM 1369 C CA . SER A 1 174 ? -1.894 15.166 14.882 1.00 91.38 174 SER A CA 1
ATOM 1370 C C . SER A 1 174 ? -2.031 13.669 15.127 1.00 91.38 174 SER A C 1
ATOM 1372 O O . SER A 1 174 ? -3.011 13.252 15.737 1.00 91.38 174 SER A O 1
ATOM 1374 N N . VAL A 1 175 ? -1.006 12.870 14.805 1.00 90.31 175 VAL A N 1
ATOM 1375 C CA . VAL A 1 175 ? -1.023 11.423 15.088 1.00 90.31 175 VAL A CA 1
ATOM 1376 C C . VAL A 1 175 ? -1.171 11.143 16.587 1.00 90.31 175 VAL A C 1
ATOM 1378 O O . VAL A 1 175 ? -1.982 10.304 16.965 1.00 90.31 175 VAL A O 1
ATOM 1381 N N . LEU A 1 176 ? -0.439 11.850 17.459 1.00 88.50 176 LEU A N 1
ATOM 1382 C CA . LEU A 1 176 ? -0.568 11.682 18.915 1.00 88.50 176 LEU A CA 1
ATOM 1383 C C . LEU A 1 176 ? -1.978 12.008 19.420 1.00 88.50 176 LEU A C 1
ATOM 1385 O O . LEU A 1 176 ? -2.519 11.263 20.233 1.00 88.50 176 LEU A O 1
ATOM 1389 N N . ARG A 1 177 ? -2.574 13.106 18.946 1.00 89.50 177 ARG A N 1
ATOM 1390 C CA . ARG A 1 177 ? -3.942 13.495 19.318 1.00 89.50 177 ARG A CA 1
ATOM 1391 C C . ARG A 1 177 ? -4.956 12.461 18.853 1.00 89.50 177 ARG A C 1
ATOM 1393 O O . ARG A 1 177 ? -5.790 12.051 19.649 1.00 89.50 177 ARG A O 1
ATOM 1400 N N . SER A 1 178 ? -4.842 12.017 17.606 1.00 91.12 178 SER A N 1
ATOM 1401 C CA . SER A 1 178 ? -5.718 11.005 17.022 1.00 91.12 178 SER A CA 1
ATOM 1402 C C . SER A 1 178 ? -5.626 9.680 17.776 1.00 91.12 178 SER A C 1
ATOM 1404 O O . SER A 1 178 ? -6.649 9.097 18.107 1.00 91.12 178 SER A O 1
ATOM 1406 N N . VAL A 1 179 ? -4.418 9.225 18.123 1.00 87.88 179 VAL A N 1
ATOM 1407 C CA . VAL A 1 179 ? -4.235 8.004 18.923 1.00 87.88 179 VAL A CA 1
ATOM 1408 C C . VAL A 1 179 ? -4.837 8.157 20.320 1.00 87.88 179 VAL A C 1
ATOM 1410 O O . VAL A 1 179 ? -5.544 7.258 20.756 1.00 87.88 179 VAL A O 1
ATOM 1413 N N . ASN A 1 180 ? -4.611 9.281 21.007 1.00 86.12 180 ASN A N 1
ATOM 1414 C CA . ASN A 1 180 ? -5.198 9.507 22.332 1.00 86.12 180 ASN A CA 1
ATOM 1415 C C . ASN A 1 180 ? -6.730 9.509 22.284 1.00 86.12 180 ASN A C 1
ATOM 1417 O O . ASN A 1 180 ? -7.356 8.841 23.096 1.00 86.12 180 ASN A O 1
ATOM 1421 N N . PHE A 1 181 ? -7.317 10.197 21.303 1.00 87.00 181 PHE A N 1
ATOM 1422 C CA . PHE A 1 181 ? -8.763 10.208 21.090 1.00 87.00 181 PHE A CA 1
ATOM 1423 C C . PHE A 1 181 ? -9.312 8.795 20.836 1.00 87.00 181 PHE A C 1
ATOM 1425 O O . PHE A 1 181 ? -10.306 8.396 21.431 1.00 87.00 181 PHE A O 1
ATOM 1432 N N . LEU A 1 182 ? -8.633 8.000 20.003 1.00 86.19 182 LEU A N 1
ATOM 1433 C CA . LEU A 1 182 ? -9.054 6.626 19.726 1.00 86.19 182 LEU A CA 1
ATOM 1434 C C . LEU A 1 182 ? -8.957 5.720 20.951 1.00 86.19 182 LEU A C 1
ATOM 1436 O O . LEU A 1 182 ? -9.830 4.884 21.127 1.00 86.19 182 LEU A O 1
ATOM 1440 N N . LEU A 1 183 ? -7.938 5.880 21.797 1.00 81.19 183 LEU A N 1
ATOM 1441 C CA . LEU A 1 183 ? -7.782 5.070 23.009 1.00 81.19 183 LEU A CA 1
ATOM 1442 C C . LEU A 1 183 ? -8.843 5.373 24.079 1.00 81.19 183 LEU A C 1
ATOM 1444 O O . LEU A 1 183 ? -9.071 4.538 24.950 1.00 81.19 183 LEU A O 1
ATOM 1448 N N . GLU A 1 184 ? -9.502 6.533 24.019 1.00 78.56 184 GLU A N 1
ATOM 1449 C CA . GLU A 1 184 ? -10.653 6.846 24.877 1.00 78.56 184 GLU A CA 1
ATOM 1450 C C . GLU A 1 184 ? -11.930 6.120 24.415 1.00 78.56 184 GLU A C 1
ATOM 1452 O O . GLU A 1 184 ? -12.769 5.759 25.241 1.00 78.56 184 GLU A O 1
ATOM 1457 N N . GLU A 1 185 ? -12.078 5.873 23.108 1.00 71.38 185 GLU A N 1
ATOM 1458 C CA . GLU A 1 185 ? -13.300 5.318 22.505 1.00 71.38 185 GLU A CA 1
ATOM 1459 C C . GLU A 1 185 ? -13.182 3.857 22.039 1.00 71.38 185 GLU A C 1
ATOM 1461 O O . GLU A 1 185 ? -14.188 3.205 21.749 1.00 71.38 185 GLU A O 1
ATOM 1466 N N . SER A 1 186 ? -11.967 3.337 21.892 1.00 69.25 186 SER A N 1
ATOM 1467 C CA . SER A 1 186 ? -11.670 2.033 21.297 1.00 69.25 186 SER A CA 1
ATOM 1468 C C . SER A 1 186 ? -10.438 1.419 21.952 1.00 69.25 186 SER A C 1
ATOM 1470 O O . SER A 1 186 ? -9.390 2.044 22.076 1.00 69.25 186 SER A O 1
ATOM 1472 N N . GLU A 1 187 ? -10.540 0.150 22.338 1.00 77.00 187 GLU A N 1
ATOM 1473 C CA . GLU A 1 187 ? -9.425 -0.557 22.981 1.00 77.00 187 GLU A CA 1
ATOM 1474 C C . GLU A 1 187 ? -8.397 -1.087 21.977 1.00 77.00 187 GLU A C 1
ATOM 1476 O O . GLU A 1 187 ? -7.255 -1.369 22.341 1.00 77.00 187 GLU A O 1
ATOM 1481 N N . VAL A 1 188 ? -8.787 -1.202 20.702 1.00 84.00 188 VAL A N 1
ATOM 1482 C CA . VAL A 1 188 ? -7.948 -1.757 19.637 1.00 84.00 188 VAL A CA 1
ATOM 1483 C C . VAL A 1 188 ? -7.957 -0.848 18.422 1.00 84.00 188 VAL A C 1
ATOM 1485 O O . VAL A 1 188 ? -9.008 -0.482 17.896 1.00 84.00 188 VAL A O 1
ATOM 1488 N N . ILE A 1 189 ? -6.752 -0.554 17.931 1.00 87.81 189 ILE A N 1
ATOM 1489 C CA . ILE A 1 189 ? -6.535 0.102 16.645 1.00 87.81 189 ILE A CA 1
ATOM 1490 C C . ILE A 1 189 ? -6.154 -0.965 15.611 1.00 87.81 189 ILE A C 1
ATOM 1492 O O . ILE A 1 189 ? -5.079 -1.569 15.677 1.00 87.81 189 ILE A O 1
ATOM 1496 N N . LEU A 1 190 ? -7.016 -1.167 14.618 1.00 88.94 190 LEU A N 1
ATOM 1497 C CA . LEU A 1 190 ? -6.734 -1.948 13.422 1.00 88.94 190 LEU A CA 1
ATOM 1498 C C . LEU A 1 190 ? -5.812 -1.146 12.492 1.00 88.94 190 LEU A C 1
ATOM 1500 O O . LEU A 1 190 ? -6.232 -0.270 11.741 1.00 88.94 190 LEU A O 1
ATOM 1504 N N . SER A 1 191 ? -4.524 -1.471 12.539 1.00 86.31 191 SER A N 1
ATOM 1505 C CA . SER A 1 191 ? -3.496 -0.866 11.687 1.00 86.31 191 SER A CA 1
ATOM 1506 C C . SER A 1 191 ? -3.629 -1.322 10.229 1.00 86.31 191 SER A C 1
ATOM 1508 O O . SER A 1 191 ? -3.541 -2.515 9.954 1.00 86.31 191 SER A O 1
ATOM 1510 N N . LEU A 1 192 ? -3.790 -0.410 9.274 1.00 91.62 192 LEU A N 1
ATOM 1511 C CA . LEU A 1 192 ? -3.617 -0.709 7.845 1.00 91.62 192 LEU A CA 1
ATOM 1512 C C . LEU A 1 192 ? -2.152 -0.519 7.436 1.00 91.62 192 LEU A C 1
ATOM 1514 O O . LEU A 1 192 ? -1.379 0.088 8.174 1.00 91.62 192 LEU A O 1
ATOM 1518 N N . VAL A 1 193 ? -1.744 -1.034 6.274 1.00 91.25 193 VAL A N 1
ATOM 1519 C CA . VAL A 1 193 ? -0.415 -0.709 5.734 1.00 91.25 193 VAL A CA 1
ATOM 1520 C C . VAL A 1 193 ? -0.453 0.723 5.213 1.00 91.25 193 VAL A C 1
ATOM 1522 O O . VAL A 1 193 ? -0.955 0.975 4.126 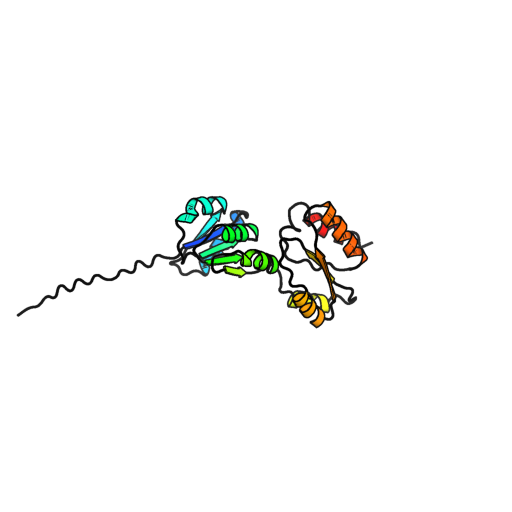1.00 91.25 193 VAL A O 1
ATOM 1525 N N . ASP A 1 194 ? 0.064 1.643 6.025 1.00 92.44 194 ASP A N 1
ATOM 1526 C CA . ASP A 1 194 ? 0.117 3.077 5.746 1.00 92.44 194 ASP A CA 1
ATOM 1527 C C . ASP A 1 194 ? 1.554 3.594 5.884 1.00 92.44 194 ASP A C 1
ATOM 1529 O O . ASP A 1 194 ? 2.041 3.926 6.971 1.00 92.44 194 ASP A O 1
ATOM 1533 N N . THR A 1 195 ? 2.266 3.659 4.765 1.00 89.88 195 THR A N 1
ATOM 1534 C CA . THR A 1 195 ? 3.672 4.065 4.719 1.00 89.88 195 THR A CA 1
ATOM 1535 C C . THR A 1 195 ? 3.876 5.466 5.288 1.00 89.88 195 THR A C 1
ATOM 1537 O O . THR A 1 195 ? 4.939 5.723 5.853 1.00 89.88 195 THR A O 1
ATOM 1540 N N . GLN A 1 196 ? 2.893 6.371 5.189 1.00 89.25 196 GLN A N 1
ATOM 1541 C CA . GLN A 1 196 ? 3.022 7.723 5.733 1.00 89.25 196 GLN A CA 1
ATOM 1542 C C . GLN A 1 196 ? 2.909 7.743 7.261 1.00 89.25 196 GLN A C 1
ATOM 1544 O O . GLN A 1 196 ? 3.702 8.424 7.913 1.00 89.25 196 GLN A O 1
ATOM 1549 N N . LEU A 1 197 ? 2.007 6.958 7.854 1.00 88.12 197 LEU A N 1
ATOM 1550 C CA . LEU A 1 197 ? 1.891 6.867 9.317 1.00 88.12 197 LEU A CA 1
ATOM 1551 C C . LEU A 1 197 ? 3.037 6.085 9.974 1.00 88.12 197 LEU A C 1
ATOM 1553 O O . LEU A 1 197 ? 3.354 6.325 11.141 1.00 88.12 197 LEU A O 1
ATOM 1557 N N . TYR A 1 198 ? 3.704 5.184 9.248 1.00 81.00 198 TYR A N 1
ATOM 1558 C CA . TYR A 1 198 ? 4.812 4.378 9.784 1.00 81.00 198 TYR A CA 1
ATOM 1559 C C . TYR A 1 198 ? 6.214 4.902 9.447 1.00 81.00 198 TYR A C 1
ATOM 1561 O O . TYR A 1 198 ? 7.208 4.210 9.703 1.00 81.00 198 TYR A O 1
ATOM 1569 N N . GLN A 1 199 ? 6.334 6.140 8.959 1.00 79.00 199 GLN A N 1
ATOM 1570 C CA . GLN A 1 199 ? 7.635 6.777 8.745 1.00 79.00 199 GLN A CA 1
ATOM 1571 C C . GLN A 1 199 ? 8.455 6.890 10.045 1.00 79.00 199 GLN A C 1
ATOM 1573 O O . GLN A 1 199 ? 7.935 6.888 11.172 1.00 79.00 199 GLN A O 1
ATOM 1578 N N . LYS A 1 200 ? 9.787 6.985 9.894 1.00 64.38 200 LYS A N 1
ATOM 1579 C CA . LYS A 1 200 ? 10.735 7.109 11.015 1.00 64.38 200 LYS A CA 1
ATOM 1580 C C . LYS A 1 200 ? 10.341 8.294 11.911 1.00 64.38 200 LYS A C 1
ATOM 1582 O O . LYS A 1 200 ? 10.438 9.442 11.506 1.00 64.38 200 LYS A O 1
ATOM 1587 N N . GLY A 1 201 ? 9.931 7.995 13.146 1.00 61.97 201 GLY A N 1
ATOM 1588 C CA . GLY A 1 201 ? 9.489 8.980 14.144 1.00 61.97 201 GLY A CA 1
ATOM 1589 C C . GLY A 1 201 ? 8.061 8.736 14.632 1.00 61.97 201 GLY A C 1
ATOM 1590 O O . GLY A 1 201 ? 7.845 8.683 15.842 1.00 61.97 201 GLY A O 1
ATOM 1591 N N . LEU A 1 202 ? 7.125 8.480 13.714 1.00 66.06 202 LEU A N 1
ATOM 1592 C CA . LEU A 1 202 ? 5.717 8.201 14.025 1.00 66.06 202 LEU A CA 1
ATOM 1593 C C . LEU A 1 202 ? 5.495 6.756 14.472 1.00 66.06 202 LEU A C 1
ATOM 1595 O O . LEU A 1 202 ? 4.740 6.513 15.407 1.00 66.06 202 LEU A O 1
ATOM 1599 N N . ARG A 1 203 ? 6.252 5.799 13.914 1.00 64.00 203 ARG A N 1
ATOM 1600 C CA . ARG A 1 203 ? 6.218 4.387 14.343 1.00 64.00 203 ARG A CA 1
ATOM 1601 C C . ARG A 1 203 ? 6.384 4.209 15.861 1.00 64.00 203 ARG A C 1
ATOM 1603 O O . ARG A 1 203 ? 5.800 3.300 16.441 1.00 64.00 203 ARG A O 1
ATOM 1610 N N . LYS A 1 204 ? 7.175 5.075 16.510 1.00 62.56 204 LYS A N 1
ATOM 1611 C CA . LYS A 1 204 ? 7.390 5.036 17.967 1.00 62.56 204 LYS A CA 1
ATOM 1612 C C . LYS A 1 204 ? 6.129 5.372 18.762 1.00 62.56 204 LYS A C 1
ATOM 1614 O O . LYS A 1 204 ? 6.013 4.896 19.881 1.00 62.56 204 LYS A O 1
ATOM 1619 N N . ILE A 1 205 ? 5.210 6.164 18.204 1.00 62.47 205 ILE A N 1
ATOM 1620 C CA . ILE A 1 205 ? 3.928 6.476 18.845 1.00 62.47 205 ILE A CA 1
ATOM 1621 C C . ILE A 1 205 ? 3.145 5.177 19.012 1.00 62.47 205 ILE A C 1
ATOM 1623 O O . ILE A 1 205 ? 2.881 4.779 20.136 1.00 62.47 205 ILE A O 1
ATOM 1627 N N . PHE A 1 206 ? 2.918 4.451 17.914 1.00 63.25 206 PHE A N 1
ATOM 1628 C CA . PH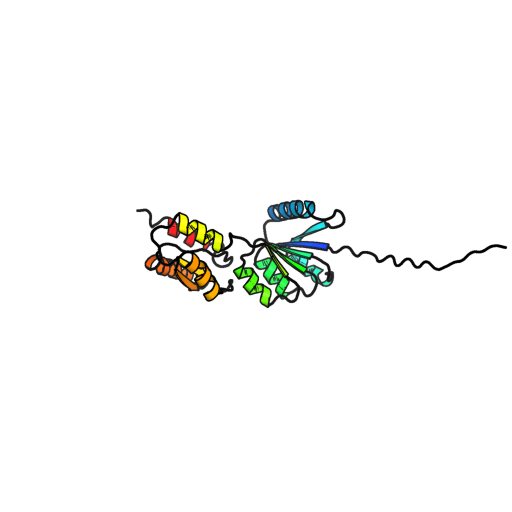E A 1 206 ? 2.196 3.179 17.940 1.00 63.25 206 PHE A CA 1
ATOM 1629 C C . PHE A 1 206 ? 2.833 2.146 18.873 1.00 63.25 206 PHE A C 1
ATOM 1631 O O . PHE A 1 206 ? 2.117 1.476 19.600 1.00 63.25 206 PHE A O 1
ATOM 1638 N N . LEU A 1 207 ? 4.165 2.028 18.892 1.00 57.66 207 LEU A N 1
ATOM 1639 C CA . LEU A 1 207 ? 4.854 1.071 19.768 1.00 57.66 207 LEU A CA 1
ATOM 1640 C C . LEU A 1 207 ? 4.778 1.451 21.256 1.00 57.66 207 LEU A C 1
ATOM 1642 O O . LEU A 1 207 ? 4.680 0.567 22.101 1.00 57.66 207 LEU A O 1
ATOM 1646 N N . ASN A 1 208 ? 4.812 2.745 21.582 1.00 51.91 208 ASN A N 1
ATOM 1647 C CA . ASN A 1 208 ? 4.781 3.209 22.969 1.00 51.91 208 ASN A CA 1
ATOM 1648 C C . ASN A 1 208 ? 3.360 3.244 23.549 1.00 51.91 208 ASN A C 1
ATOM 1650 O O . ASN A 1 208 ? 3.211 3.070 24.755 1.00 51.91 208 ASN A O 1
ATOM 1654 N N . SER A 1 209 ? 2.328 3.414 22.717 1.00 53.62 209 SER A N 1
ATOM 1655 C CA . SER A 1 209 ? 0.920 3.388 23.143 1.00 53.62 209 SER A CA 1
ATOM 1656 C C . SER A 1 209 ? 0.476 2.031 23.705 1.00 53.62 209 SER A C 1
ATOM 1658 O O . SER A 1 209 ? -0.426 1.988 24.531 1.00 53.62 209 SER A O 1
ATOM 1660 N N . TYR A 1 210 ? 1.134 0.928 23.326 1.00 44.38 210 TYR A N 1
ATOM 1661 C CA . TYR A 1 210 ? 0.881 -0.394 23.920 1.00 44.38 210 TYR A CA 1
ATOM 1662 C C . TYR A 1 210 ? 1.519 -0.579 25.307 1.00 44.38 210 TYR A C 1
ATOM 1664 O O . TYR A 1 210 ? 1.120 -1.473 26.043 1.00 44.38 210 TYR A O 1
ATOM 1672 N N . SER A 1 211 ? 2.506 0.244 25.683 1.00 34.94 211 SER A N 1
ATOM 1673 C CA . SER A 1 211 ? 3.262 0.077 26.935 1.00 34.94 211 SER A CA 1
ATOM 1674 C C . SER A 1 211 ? 2.589 0.710 28.157 1.00 34.94 211 SER A C 1
ATOM 1676 O O . SER A 1 211 ? 3.038 0.463 29.274 1.00 34.94 211 SER A O 1
ATOM 1678 N N . THR A 1 212 ? 1.574 1.556 27.980 1.00 37.16 212 THR A N 1
ATOM 1679 C CA . THR A 1 212 ? 1.016 2.369 29.076 1.00 37.16 212 THR A CA 1
ATOM 1680 C C . THR A 1 212 ? -0.311 1.863 29.634 1.00 37.16 212 THR A C 1
ATOM 1682 O O . THR A 1 212 ? -0.740 2.377 30.659 1.00 37.16 212 THR A O 1
ATOM 1685 N N . ASN A 1 213 ? -0.925 0.839 29.028 1.00 36.03 213 ASN A N 1
ATOM 1686 C CA . ASN A 1 213 ? -2.203 0.268 29.487 1.00 36.03 213 ASN A CA 1
ATOM 1687 C C . ASN A 1 213 ? -2.051 -1.071 30.234 1.00 36.03 213 ASN A C 1
ATOM 1689 O O . ASN A 1 213 ? -3.032 -1.768 30.469 1.00 36.03 213 ASN A O 1
ATOM 1693 N N . SER A 1 214 ? -0.827 -1.441 30.617 1.00 32.62 214 SER A N 1
ATOM 1694 C CA . SER A 1 214 ? -0.538 -2.612 31.453 1.00 32.62 214 SER A CA 1
ATOM 1695 C C . SER A 1 214 ? 0.009 -2.190 32.820 1.00 32.62 214 SER A C 1
ATOM 1697 O O . SER A 1 214 ? 1.157 -2.501 33.153 1.00 32.62 214 SER A O 1
ATOM 1699 N N . ALA A 1 215 ? -0.801 -1.451 33.580 1.00 33.44 215 ALA A N 1
ATOM 1700 C CA . ALA A 1 215 ? -0.595 -1.158 34.998 1.00 33.44 215 ALA A CA 1
ATOM 1701 C C . ALA A 1 215 ? -1.926 -1.252 35.750 1.00 33.44 215 ALA A C 1
ATOM 1703 O O . ALA A 1 215 ? -2.905 -0.643 35.265 1.00 33.44 215 ALA A O 1
#

Nearest PDB structures (foldseek):
  6uo8-assembly1_A  TM=5.894E-01  e=2.696E-03  Homo sapiens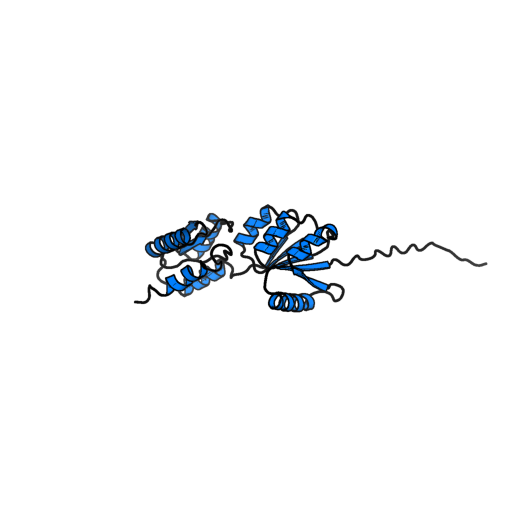
  2puw-assembly1_A-2  TM=3.083E-01  e=3.251E-01  Candida albicans SC5314
  8ykc-assembly1_B  TM=3.229E-01  e=7.443E+00  Methylocapsa palsarum

Radius of gyration: 23.88 Å; Cα contacts (8 Å, |Δi|>4): 314; chains: 1; bounding box: 41×46×102 Å

Sequence (215 aa):
MKRIFVTFIGMLLSVKVLASVYVIHDAEESSVRSLTFQLSAFLPSSLQAEPVRSSAFYQNITALKNDDILVTIGRDSYSQICSTVSKGIVIATFIGQEEYLNIQKDCLIPSSGVFSGAPLDKRFALLDAVWFDRKPLAVLYSDALFIDQQKMEKEAAEYGFELRFLKTDTDRLSVLRSVNFLLEESEVILSLVDTQLYQKGLRKIFLNSYSTNSA

Secondary structure (DSSP, 8-state):
-----------------PPPEEEEESS-HHHHHHHHHHHHTTS-TT--EEEEEHHHHHHTGGG--TT-EEEEEHHHHHHHHHHH--SSEEEEEEE-HHHHHHHHTT-SS-EEEEESS--HHHHHHHHHHH--S-PPEEEEE-TT----HHHHHHHHHTTT--EEEEE--SSHHHHHHHHHHHHHH-SEE-----TTTTSTTTHHHHHHHTSSS--

Solvent-accessible surface area (backbone atoms only — not comparable to full-atom values): 12472 Å² total; per-residue (Å²): 133,84,90,81,88,80,74,82,76,73,69,79,72,70,73,75,75,72,52,51,32,39,38,29,27,80,70,63,66,70,62,48,50,52,52,38,54,58,51,39,74,77,42,59,93,88,45,60,56,44,76,37,46,49,79,62,46,64,79,49,54,86,77,60,43,68,70,20,36,38,36,17,46,25,60,68,39,34,47,53,43,31,73,70,45,78,59,20,36,39,38,36,28,69,23,21,61,36,33,46,60,45,47,51,79,65,33,73,39,61,69,49,78,46,60,42,74,76,59,65,69,62,52,48,55,52,42,62,77,71,52,86,77,71,61,40,35,27,35,63,44,47,90,65,47,47,79,60,5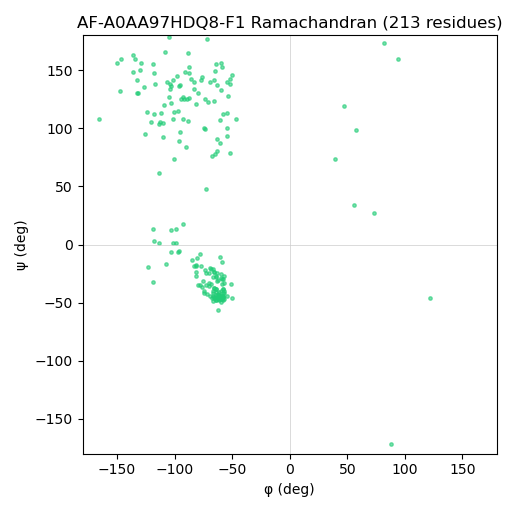9,70,61,52,41,53,61,34,43,80,72,66,39,48,71,42,83,43,80,41,60,78,48,69,67,48,43,50,51,53,50,55,55,42,59,76,73,20,92,45,72,53,78,64,64,46,73,70,60,56,35,97,72,43,43,57,52,67,63,51,63,68,67,72,79,79,122

Foldseek 3Di:
DDDDDPPPPPPPPPVPPDAAAEEEEPDDPVVSVVVQVVVQVVDDPVYHYDYDYLVRCVVCLVVHAQAHEYEYEELPRLLVCQQRHQHHEYEYEAYFPQLCVLSVVSGNHHYHYDHDDDDLLVVLVVCLVPPPPQFAEEEEAEPSGNDPPVVSQVSNVVSPHGYDYDYFDLDQVRLLVSLVVCVVRDVHYDYTRYCSCCPPPNVVSVVVSVVPPPD